Protein AF-A0A0S8HH43-F1 (afdb_monomer_lite)

Secondary structure (DSSP, 8-state):
-HHHIIIIIHHHHHHHHHHHHHHHHHHIIIIIHHHHH-SSS-HHHHHH-HHHHHHHHHHHHHHHHHHHHHHTHHHHHHHHHHHHHHTT--SSHHHHHHHHHHHHHHHHHHHHHHHHHHHHHHHHHHHHHHHTTHHHHHHHHHHHHHHHHHHHHHHH-----HHHHHHHHHHHHHHHHH-HHHHHT-HHHHHHHHHHHHHHHHHHHHHHHHHHHHHHTT--

pLDDT: mean 89.47, std 7.03, range [62.09, 97.69]

Foldseek 3Di:
DVCCCPPPQVVCQVVLLLVLLVVLLVCLVPPQVCQVVPPVHPVVCVLPDPVLVVLLVVLVVLLVVLCLLQCLCVQLVVVLVVVCVVVVHDCDDDSVVVSSVVSSVVRSVVVVVCCVVPVPVVCVPVVVLLCVSTSVSNSSLSNSLSVSSVCSCVVSVHRYDSVSSSLSSSLSSVCSPPNDVVSCVDPVNVVVVVCVVVVVVVVVVVVVVVVVVCVVVVVD

Structure (mmCIF, N/CA/C/O backbone):
data_AF-A0A0S8HH43-F1
#
_entry.id   AF-A0A0S8HH43-F1
#
loop_
_atom_site.group_PDB
_atom_site.id
_atom_site.type_symbol
_atom_site.label_atom_id
_atom_site.label_alt_id
_atom_site.label_comp_id
_atom_site.label_asym_id
_atom_site.label_entity_id
_atom_site.label_seq_id
_atom_site.pdbx_PDB_ins_code
_atom_site.Cartn_x
_atom_site.Cartn_y
_atom_site.Cartn_z
_atom_site.occupancy
_atom_site.B_iso_or_equiv
_atom_site.auth_seq_id
_atom_site.auth_comp_id
_atom_site.auth_asym_id
_atom_site.auth_atom_id
_atom_site.pdbx_PDB_model_num
ATOM 1 N N . ASN A 1 1 ? -22.127 4.318 8.953 1.00 68.12 1 ASN A N 1
ATOM 2 C CA . ASN A 1 1 ? -22.610 5.112 7.799 1.00 68.12 1 ASN A CA 1
ATOM 3 C C . ASN A 1 1 ? -22.573 4.257 6.527 1.00 68.12 1 ASN A C 1
ATOM 5 O O . ASN A 1 1 ? -21.538 4.158 5.876 1.00 68.12 1 ASN A O 1
ATOM 9 N N . THR A 1 2 ? -23.687 3.594 6.210 1.00 82.00 2 THR A N 1
ATOM 10 C CA . THR A 1 2 ? -23.821 2.624 5.106 1.00 82.00 2 THR A CA 1
ATOM 11 C C . THR A 1 2 ? -23.593 3.254 3.729 1.00 82.00 2 THR A C 1
ATOM 13 O O . THR A 1 2 ? -22.989 2.632 2.859 1.00 82.00 2 THR A O 1
ATOM 16 N N . GLN A 1 3 ? -23.985 4.518 3.542 1.00 85.31 3 GLN A N 1
ATOM 17 C CA . GLN A 1 3 ? -23.788 5.228 2.275 1.00 85.31 3 GLN A CA 1
ATOM 18 C C . GLN A 1 3 ? -22.305 5.417 1.950 1.00 85.31 3 GLN A C 1
ATOM 20 O O . GLN A 1 3 ? -21.889 5.103 0.839 1.00 85.31 3 GLN A O 1
ATOM 25 N N . LYS A 1 4 ? -21.487 5.831 2.927 1.00 85.44 4 LYS A N 1
ATOM 26 C CA . LYS A 1 4 ? -20.034 5.980 2.733 1.00 85.44 4 LYS A CA 1
ATOM 27 C C . LYS A 1 4 ? -19.378 4.667 2.290 1.00 85.44 4 LYS A C 1
ATOM 29 O O . LYS A 1 4 ? -18.509 4.663 1.422 1.00 85.44 4 LYS A O 1
ATOM 34 N N . VAL A 1 5 ? -19.822 3.537 2.845 1.00 86.25 5 VAL A N 1
ATOM 35 C CA . VAL A 1 5 ? -19.300 2.215 2.468 1.00 86.25 5 VAL A CA 1
ATOM 36 C C . VAL A 1 5 ? -19.606 1.903 1.004 1.00 86.25 5 VAL A C 1
ATOM 38 O O . VAL A 1 5 ? -18.686 1.632 0.234 1.00 86.25 5 VAL A O 1
ATOM 41 N N . PHE A 1 6 ? -20.875 1.972 0.602 1.00 90.06 6 PHE A N 1
ATOM 42 C CA . PHE A 1 6 ? -21.290 1.535 -0.733 1.00 90.06 6 PHE A CA 1
ATOM 43 C C . PHE A 1 6 ? -21.015 2.552 -1.847 1.00 90.06 6 PHE A C 1
ATOM 45 O O . PHE A 1 6 ? -20.813 2.141 -2.987 1.00 90.06 6 PHE A O 1
ATOM 52 N N . LEU A 1 7 ? -20.988 3.852 -1.546 1.00 90.62 7 LEU A N 1
ATOM 53 C CA . LEU A 1 7 ? -20.796 4.906 -2.550 1.00 90.62 7 LEU A CA 1
ATOM 54 C C . LEU A 1 7 ? -19.344 5.371 -2.673 1.00 90.62 7 LEU A C 1
ATOM 56 O O . LEU A 1 7 ? -18.944 5.825 -3.743 1.00 90.62 7 LEU A O 1
ATOM 60 N N . GLU A 1 8 ? -18.542 5.259 -1.612 1.00 90.12 8 GLU A N 1
ATOM 61 C CA . GLU A 1 8 ? -17.159 5.745 -1.631 1.00 90.12 8 GLU A CA 1
ATOM 62 C C . GLU A 1 8 ? -16.138 4.619 -1.494 1.00 90.12 8 GLU A C 1
ATOM 64 O O . GLU A 1 8 ? -15.265 4.481 -2.353 1.00 90.12 8 GLU A O 1
ATOM 69 N N . ILE A 1 9 ? -16.240 3.803 -0.442 1.00 90.62 9 ILE A N 1
ATOM 70 C CA . ILE A 1 9 ? -15.213 2.803 -0.109 1.00 90.62 9 ILE A CA 1
ATOM 71 C C . ILE A 1 9 ? -15.190 1.680 -1.149 1.00 90.62 9 ILE A C 1
ATOM 73 O O . ILE A 1 9 ? -14.162 1.467 -1.796 1.00 90.62 9 ILE A O 1
ATOM 77 N N . VAL A 1 10 ? -16.323 0.998 -1.350 1.00 91.25 10 VAL A N 1
ATOM 78 C CA . VAL A 1 10 ? -16.411 -0.148 -2.266 1.00 91.25 10 VAL A CA 1
ATOM 79 C C . VAL A 1 10 ? -16.023 0.251 -3.694 1.00 91.25 10 VAL A C 1
ATOM 81 O O . VAL A 1 10 ? -15.144 -0.406 -4.251 1.00 91.25 10 VAL A O 1
ATOM 84 N N . PRO A 1 11 ? -16.550 1.339 -4.293 1.00 93.19 11 PRO A N 1
ATOM 85 C CA . PRO A 1 11 ? -16.135 1.747 -5.634 1.00 93.19 11 PRO A CA 1
ATOM 86 C C . PRO A 1 11 ? -14.642 2.072 -5.728 1.00 93.19 11 PRO A C 1
ATOM 88 O O . PRO A 1 11 ? -13.990 1.683 -6.698 1.00 93.19 11 PRO A O 1
ATOM 91 N N . THR A 1 12 ? -14.063 2.718 -4.710 1.00 92.25 12 THR A N 1
ATOM 92 C CA . THR A 1 12 ? -12.628 3.049 -4.693 1.00 92.25 12 THR A CA 1
ATOM 93 C C . THR A 1 12 ? -11.753 1.795 -4.754 1.00 92.25 12 THR A C 1
ATOM 95 O O . THR A 1 12 ? -10.744 1.801 -5.461 1.00 92.25 12 THR A O 1
ATOM 98 N N . TRP A 1 13 ? -12.155 0.692 -4.114 1.00 91.19 13 TRP A N 1
ATOM 99 C CA . TRP A 1 13 ? -11.419 -0.580 -4.170 1.00 91.19 13 TRP A CA 1
ATOM 100 C C . TRP A 1 13 ? -11.321 -1.185 -5.573 1.00 91.19 13 TRP A C 1
ATOM 102 O O . TRP A 1 13 ? -10.379 -1.931 -5.842 1.00 91.19 13 TRP A O 1
ATOM 112 N N . PHE A 1 14 ? -12.254 -0.865 -6.472 1.00 91.38 14 PHE A N 1
ATOM 113 C CA . PHE A 1 14 ? -12.206 -1.301 -7.871 1.00 91.38 14 PHE A CA 1
ATOM 114 C C . PHE A 1 14 ? -11.571 -0.253 -8.784 1.00 91.38 14 PHE A C 1
ATOM 116 O O . PHE A 1 14 ? -10.786 -0.592 -9.669 1.00 91.38 14 PHE A O 1
ATOM 123 N N . ILE A 1 15 ? -11.882 1.024 -8.564 1.00 94.19 15 ILE A N 1
ATOM 124 C CA . ILE A 1 15 ? -11.434 2.125 -9.420 1.00 94.19 15 ILE A CA 1
ATOM 125 C C . ILE A 1 15 ? -9.931 2.370 -9.256 1.00 94.19 15 ILE A C 1
ATOM 127 O O . ILE A 1 15 ? -9.218 2.519 -10.248 1.00 94.19 15 ILE A O 1
ATOM 131 N N . LEU A 1 16 ? -9.418 2.392 -8.024 1.00 94.75 16 LEU A N 1
ATOM 132 C CA . LEU A 1 16 ? -8.038 2.805 -7.768 1.00 94.75 16 LEU A CA 1
ATOM 133 C C . LEU A 1 16 ? -6.987 1.845 -8.364 1.00 94.75 16 LEU A C 1
ATOM 135 O O . LEU A 1 16 ? -6.018 2.333 -8.947 1.00 94.75 16 LEU A O 1
ATOM 139 N N . PRO A 1 17 ? -7.164 0.508 -8.328 1.00 94.56 17 PRO A N 1
ATOM 140 C CA . PRO A 1 17 ? -6.276 -0.417 -9.038 1.00 94.56 17 PRO A CA 1
ATOM 141 C C . PRO A 1 17 ? -6.306 -0.249 -10.562 1.00 94.56 17 PRO A C 1
ATOM 143 O O . PRO A 1 17 ? -5.270 -0.394 -11.212 1.00 94.56 17 PRO A O 1
ATOM 146 N N . VAL A 1 18 ? -7.463 0.095 -11.139 1.00 95.88 18 VAL A N 1
ATOM 147 C CA . VAL A 1 18 ? -7.588 0.392 -12.577 1.00 95.88 18 VAL A CA 1
ATOM 148 C C . VAL A 1 18 ? -6.860 1.692 -12.916 1.00 95.88 18 VAL A C 1
ATOM 150 O O . VAL A 1 18 ? -6.110 1.735 -13.891 1.00 95.88 18 VAL A O 1
ATOM 153 N N . ILE A 1 19 ? -6.994 2.725 -12.083 1.00 96.81 19 ILE A N 1
ATOM 154 C CA . ILE A 1 19 ? -6.225 3.971 -12.214 1.00 96.81 19 ILE A CA 1
ATOM 155 C C . ILE A 1 19 ? -4.721 3.683 -12.125 1.00 96.81 19 ILE A C 1
ATOM 157 O O . ILE A 1 19 ? -3.964 4.130 -12.987 1.00 96.81 19 ILE A O 1
ATOM 161 N N . ALA A 1 20 ? -4.287 2.891 -11.140 1.00 97.12 20 ALA A N 1
ATOM 162 C CA . ALA A 1 20 ? -2.890 2.482 -10.997 1.00 97.12 20 ALA A CA 1
ATOM 163 C C . ALA A 1 20 ? -2.385 1.760 -12.254 1.00 97.12 20 ALA A C 1
ATOM 165 O O . ALA A 1 20 ? -1.303 2.067 -12.754 1.00 97.12 20 ALA A O 1
ATOM 166 N N . PHE A 1 21 ? -3.188 0.848 -12.807 1.00 96.88 21 PHE A N 1
ATOM 167 C CA . PHE A 1 21 ? -2.872 0.159 -14.053 1.00 96.88 21 PHE A CA 1
ATOM 168 C C . PHE A 1 21 ? -2.725 1.141 -15.226 1.00 96.88 21 PHE A C 1
ATOM 170 O O . PHE A 1 21 ? -1.730 1.086 -15.945 1.00 96.88 21 PHE A O 1
ATOM 177 N N . ILE A 1 22 ? -3.674 2.062 -15.419 1.00 97.69 22 ILE A N 1
ATOM 178 C CA . ILE A 1 22 ? -3.661 3.017 -16.540 1.00 97.69 22 ILE A CA 1
ATOM 179 C C . ILE A 1 22 ? -2.453 3.954 -16.451 1.00 97.69 22 ILE A C 1
ATOM 181 O O . ILE A 1 22 ? -1.717 4.101 -17.431 1.00 97.69 22 ILE A O 1
ATOM 185 N N . ILE A 1 23 ? -2.216 4.554 -15.280 1.00 97.69 23 ILE A N 1
ATOM 186 C CA . ILE A 1 23 ? -1.081 5.461 -15.072 1.00 97.69 23 ILE A CA 1
ATOM 187 C C . ILE A 1 23 ? 0.228 4.704 -15.285 1.00 97.69 23 ILE A C 1
ATOM 189 O O . ILE A 1 23 ? 1.109 5.180 -16.003 1.00 97.69 23 ILE A O 1
ATOM 193 N N . MET A 1 24 ? 0.350 3.498 -14.730 1.00 97.00 24 MET A N 1
ATOM 194 C CA . MET A 1 24 ? 1.566 2.715 -14.896 1.00 97.00 24 MET A CA 1
ATOM 195 C C . MET A 1 24 ? 1.770 2.242 -16.337 1.00 97.00 24 MET A C 1
ATOM 197 O O . MET A 1 24 ? 2.904 2.154 -16.797 1.00 97.00 24 MET A O 1
ATOM 201 N N . LEU A 1 25 ? 0.702 1.980 -17.090 1.00 96.06 25 LEU A N 1
ATOM 202 C CA . LEU A 1 25 ? 0.809 1.645 -18.508 1.00 96.06 25 LEU A CA 1
ATOM 203 C C . LEU A 1 25 ? 1.349 2.839 -19.307 1.00 96.06 25 LEU A C 1
ATOM 205 O O . LEU A 1 25 ? 2.186 2.660 -20.195 1.00 96.06 25 LEU A O 1
ATOM 209 N N . ALA A 1 26 ? 0.910 4.056 -18.973 1.00 96.00 26 ALA A N 1
ATOM 210 C CA . ALA A 1 26 ? 1.432 5.285 -19.564 1.00 96.00 26 ALA A CA 1
ATOM 211 C C . ALA A 1 26 ? 2.911 5.504 -19.198 1.00 96.00 26 ALA A C 1
ATOM 213 O O . ALA A 1 26 ? 3.737 5.676 -20.093 1.00 96.00 26 ALA A O 1
ATOM 214 N N . VAL A 1 27 ? 3.269 5.396 -17.913 1.00 94.75 27 VAL A N 1
ATOM 215 C CA . VAL A 1 27 ? 4.663 5.479 -17.428 1.00 94.75 27 VAL A CA 1
ATOM 216 C C . VAL A 1 27 ? 5.541 4.403 -18.071 1.00 94.75 27 VAL A C 1
ATOM 218 O O . VAL A 1 27 ? 6.663 4.671 -18.503 1.00 94.75 27 VAL A O 1
ATOM 221 N N . GLY A 1 28 ? 5.018 3.187 -18.203 1.00 91.94 28 GLY A N 1
ATOM 222 C CA . GLY A 1 28 ? 5.684 2.072 -18.853 1.00 91.94 28 GLY A CA 1
ATOM 223 C C . GLY A 1 28 ? 6.048 2.391 -20.305 1.00 91.94 28 GLY A C 1
ATOM 224 O O . GLY A 1 28 ? 7.185 2.178 -20.734 1.00 91.94 28 GLY A O 1
ATOM 225 N N . LYS A 1 29 ? 5.099 2.940 -21.066 1.00 91.81 29 LYS A N 1
ATOM 226 C CA . LYS A 1 29 ? 5.314 3.317 -22.469 1.00 91.81 29 LYS A CA 1
ATOM 227 C C . LYS A 1 29 ? 6.199 4.554 -22.631 1.00 91.81 29 LYS A C 1
ATOM 229 O O . LYS A 1 29 ? 7.017 4.565 -23.544 1.00 91.81 29 LYS A O 1
ATOM 234 N N . ALA A 1 30 ? 6.042 5.562 -21.775 1.00 90.88 30 ALA A N 1
ATOM 235 C CA . ALA A 1 30 ? 6.710 6.858 -21.909 1.00 90.88 30 ALA A CA 1
ATOM 236 C C . ALA A 1 30 ? 8.121 6.898 -21.305 1.00 90.88 30 ALA A C 1
ATOM 238 O O . ALA A 1 30 ? 8.972 7.632 -21.794 1.00 90.88 30 ALA A O 1
ATOM 239 N N . ILE A 1 31 ? 8.379 6.121 -20.249 1.00 87.75 31 ILE A N 1
ATOM 240 C CA . ILE A 1 31 ? 9.636 6.179 -19.489 1.00 87.75 31 ILE A CA 1
ATOM 241 C C . ILE A 1 31 ? 10.347 4.828 -19.535 1.00 87.75 31 ILE A C 1
ATOM 243 O O . ILE A 1 31 ? 11.483 4.734 -19.998 1.00 87.75 31 ILE A O 1
ATOM 247 N N . TYR A 1 32 ? 9.676 3.758 -19.101 1.00 84.56 32 TYR A N 1
ATOM 248 C CA . TYR A 1 32 ? 10.334 2.462 -18.909 1.00 84.56 32 TYR A CA 1
ATOM 249 C C . TYR A 1 32 ? 10.858 1.853 -20.218 1.00 84.56 32 TYR A C 1
ATOM 251 O O . TYR A 1 32 ? 12.031 1.490 -20.310 1.00 84.56 32 TYR A O 1
ATOM 259 N N . ASN A 1 33 ? 10.007 1.750 -21.242 1.00 84.62 33 ASN A N 1
ATOM 260 C CA . ASN A 1 33 ? 10.387 1.168 -22.530 1.00 84.62 33 ASN A CA 1
ATOM 261 C C . ASN A 1 33 ? 11.454 1.989 -23.270 1.00 84.62 33 ASN A C 1
ATOM 263 O O . ASN A 1 33 ? 12.408 1.373 -23.746 1.00 84.62 33 ASN A O 1
ATOM 267 N N . PRO A 1 34 ? 11.346 3.329 -23.360 1.00 83.75 34 PRO A N 1
ATOM 268 C CA . PRO A 1 34 ? 12.376 4.153 -23.979 1.00 83.75 34 PRO A CA 1
ATOM 269 C C . PRO A 1 34 ? 13.728 4.015 -23.290 1.00 83.75 34 PRO A C 1
ATOM 271 O O . PRO A 1 34 ? 14.713 3.783 -23.977 1.00 83.75 34 PRO A O 1
ATOM 274 N N . ILE A 1 35 ? 13.787 4.054 -21.954 1.00 83.81 35 ILE A N 1
ATOM 275 C CA . ILE A 1 35 ? 15.050 3.890 -21.215 1.00 83.81 35 ILE A CA 1
ATOM 276 C C . ILE A 1 35 ? 15.640 2.494 -21.442 1.00 83.81 35 ILE A C 1
ATOM 278 O O . ILE A 1 35 ? 16.833 2.363 -21.694 1.00 83.81 35 ILE A O 1
ATOM 282 N N . ARG A 1 36 ? 14.809 1.448 -21.398 1.00 80.75 36 ARG A N 1
ATOM 283 C CA . ARG A 1 36 ? 15.253 0.056 -21.568 1.00 80.75 36 ARG A CA 1
ATOM 284 C C . ARG A 1 36 ? 15.711 -0.271 -22.992 1.00 80.75 36 ARG A C 1
ATOM 286 O O . ARG A 1 36 ? 16.587 -1.110 -23.163 1.00 80.75 36 ARG A O 1
ATOM 293 N N . LYS A 1 37 ? 15.075 0.316 -24.009 1.00 82.69 37 LYS A N 1
ATOM 294 C CA . LYS A 1 37 ? 15.377 0.076 -25.434 1.00 82.69 37 LYS A CA 1
ATOM 295 C C . LYS A 1 37 ? 16.297 1.142 -26.034 1.00 82.69 37 LYS A C 1
ATOM 297 O O . LYS A 1 37 ? 16.597 1.077 -27.224 1.00 82.69 37 LYS A O 1
ATOM 302 N N . SER A 1 38 ? 16.701 2.137 -25.246 1.00 82.69 38 SER A N 1
ATOM 303 C CA . SER A 1 38 ? 17.562 3.217 -25.711 1.00 82.69 38 SER A CA 1
ATOM 304 C C . SER A 1 38 ? 18.922 2.663 -26.110 1.00 82.69 38 SER A C 1
ATOM 306 O O . SER A 1 38 ? 19.553 1.929 -25.359 1.00 82.69 38 SER A O 1
ATOM 308 N N . ARG A 1 39 ? 19.406 3.076 -27.281 1.00 74.38 39 ARG A N 1
ATOM 309 C CA . ARG A 1 39 ? 20.779 2.798 -27.716 1.00 74.38 39 ARG A CA 1
ATOM 310 C C . ARG A 1 39 ? 21.808 3.670 -26.985 1.00 74.38 39 ARG A C 1
ATOM 312 O O . ARG A 1 39 ? 22.986 3.338 -26.970 1.00 74.38 39 ARG A O 1
ATOM 319 N N . TYR A 1 40 ? 21.364 4.784 -26.401 1.00 76.88 40 TYR A N 1
ATOM 320 C CA . TYR A 1 40 ? 22.217 5.766 -25.727 1.00 76.88 40 TYR A CA 1
ATOM 321 C C . TYR A 1 40 ? 22.359 5.504 -24.226 1.00 76.88 40 TYR A C 1
ATOM 323 O O . TYR A 1 40 ? 23.297 5.995 -23.606 1.00 76.88 40 TYR A O 1
ATOM 331 N N . VAL A 1 41 ? 21.428 4.750 -23.636 1.00 81.06 41 VAL A N 1
ATOM 332 C CA . VAL A 1 41 ? 21.426 4.435 -22.207 1.00 81.06 41 VAL A CA 1
ATOM 333 C C . VAL A 1 41 ? 21.729 2.957 -22.034 1.00 81.06 41 VAL A C 1
ATOM 335 O O . VAL A 1 41 ? 20.922 2.101 -22.379 1.00 81.06 41 VAL A O 1
ATOM 338 N N . ASP A 1 42 ? 22.889 2.667 -21.456 1.00 83.50 42 ASP A N 1
ATOM 339 C CA . ASP A 1 42 ? 23.222 1.326 -20.990 1.00 83.50 42 ASP A CA 1
ATOM 340 C C . ASP A 1 42 ? 22.395 1.031 -19.729 1.00 83.50 42 ASP A C 1
ATOM 342 O O . ASP A 1 42 ? 22.686 1.526 -18.634 1.00 83.50 42 ASP A O 1
ATOM 346 N N . TYR A 1 43 ? 21.308 0.274 -19.904 1.00 83.56 43 TYR A N 1
ATOM 347 C CA . TYR A 1 43 ? 20.377 -0.047 -18.824 1.00 83.56 43 TYR A CA 1
ATOM 348 C C . TYR A 1 43 ? 21.055 -0.816 -17.686 1.00 83.56 43 TYR A C 1
ATOM 350 O O . TYR A 1 43 ? 20.703 -0.605 -16.525 1.00 83.56 43 TYR A O 1
ATOM 358 N N . ASP A 1 44 ? 22.036 -1.666 -17.988 1.00 82.62 44 ASP A N 1
ATOM 359 C CA . ASP A 1 44 ? 22.718 -2.470 -16.976 1.00 82.62 44 ASP A CA 1
ATOM 360 C C . ASP A 1 44 ? 23.619 -1.590 -16.106 1.00 82.62 44 ASP A C 1
ATOM 362 O O . ASP A 1 44 ? 23.572 -1.686 -14.873 1.00 82.62 44 ASP A O 1
ATOM 366 N N . LYS A 1 45 ? 24.345 -0.641 -16.714 1.00 85.81 45 LYS A N 1
ATOM 367 C CA . LYS A 1 45 ? 25.093 0.383 -15.961 1.00 85.81 45 LYS A CA 1
ATOM 368 C C . LYS A 1 45 ? 24.172 1.301 -15.163 1.00 85.81 45 LYS A C 1
ATOM 370 O O . LYS A 1 45 ? 24.449 1.577 -13.996 1.00 85.81 45 LYS A O 1
ATOM 375 N N . LEU A 1 46 ? 23.063 1.748 -15.756 1.00 85.06 46 LEU A N 1
ATOM 376 C CA . LEU A 1 46 ? 22.089 2.605 -15.077 1.00 85.06 46 LEU A CA 1
ATOM 377 C C . LEU A 1 46 ? 21.457 1.895 -13.871 1.00 85.06 46 LEU A C 1
ATOM 379 O O . LEU A 1 46 ? 21.345 2.482 -12.797 1.00 85.06 46 LEU A O 1
ATOM 383 N N . SER A 1 47 ? 21.088 0.623 -14.032 1.00 83.75 47 SER A N 1
ATOM 384 C CA . SER A 1 47 ? 20.517 -0.227 -12.981 1.00 83.75 47 SER A CA 1
ATOM 385 C C . SER A 1 47 ? 21.451 -0.353 -11.771 1.00 83.75 47 SER A C 1
ATOM 387 O O . SER A 1 47 ? 21.005 -0.372 -10.623 1.00 83.75 47 SER A O 1
ATOM 389 N N . GLN A 1 48 ? 22.763 -0.387 -12.005 1.00 87.12 48 GLN A N 1
ATOM 390 C CA . GLN A 1 48 ? 23.761 -0.488 -10.939 1.00 87.12 48 GLN A CA 1
ATOM 391 C C . GLN A 1 48 ? 24.161 0.866 -10.338 1.00 87.12 48 GLN A C 1
ATOM 393 O O . GLN A 1 48 ? 24.843 0.889 -9.306 1.00 87.12 48 GLN A O 1
ATOM 398 N N . HIS A 1 49 ? 23.720 1.975 -10.936 1.00 91.12 49 HIS A N 1
ATOM 399 C CA . HIS A 1 49 ? 24.133 3.314 -10.546 1.00 91.12 49 HIS A CA 1
ATOM 400 C C . HIS A 1 49 ? 23.716 3.637 -9.095 1.00 91.12 49 HIS A C 1
ATOM 402 O O . HIS A 1 49 ? 22.552 3.430 -8.731 1.00 91.12 49 HIS A O 1
ATOM 408 N N . PRO A 1 50 ? 24.614 4.192 -8.256 1.00 90.31 50 PRO A N 1
ATOM 409 C CA . PRO A 1 50 ? 24.329 4.478 -6.846 1.00 90.31 50 PRO A CA 1
ATOM 410 C C . PRO A 1 50 ? 23.089 5.349 -6.625 1.00 90.31 50 PRO A C 1
ATOM 412 O O . PRO A 1 50 ? 22.297 5.072 -5.730 1.00 90.31 50 PRO A O 1
ATOM 415 N N . ILE A 1 51 ? 22.877 6.354 -7.483 1.00 91.75 51 ILE A N 1
ATOM 416 C CA . ILE A 1 51 ? 21.694 7.231 -7.418 1.00 91.75 51 ILE A CA 1
ATOM 417 C C . ILE A 1 51 ? 20.405 6.418 -7.541 1.00 91.75 51 ILE A C 1
ATOM 419 O O . ILE A 1 51 ? 19.460 6.643 -6.794 1.00 91.75 51 ILE A O 1
ATOM 423 N N . LEU A 1 52 ? 20.356 5.442 -8.447 1.00 89.75 52 LEU A N 1
ATOM 424 C CA . LEU A 1 52 ? 19.145 4.659 -8.651 1.00 89.75 52 LEU A CA 1
ATOM 425 C C . LEU A 1 52 ? 18.898 3.694 -7.486 1.00 89.75 52 LEU A C 1
ATOM 427 O O . LEU A 1 52 ? 17.756 3.524 -7.067 1.00 89.75 52 LEU A O 1
ATOM 431 N N . LYS A 1 53 ? 19.961 3.133 -6.895 1.00 89.00 53 LYS A N 1
ATOM 432 C CA . LYS A 1 53 ? 19.857 2.371 -5.638 1.00 89.00 53 LYS A CA 1
ATOM 433 C C . LYS A 1 53 ? 19.317 3.244 -4.503 1.00 89.00 53 LYS A C 1
ATOM 435 O O . LYS A 1 53 ? 18.428 2.815 -3.775 1.00 89.00 53 LYS A O 1
ATOM 440 N N . PHE A 1 54 ? 19.804 4.478 -4.393 1.00 93.31 54 PHE A N 1
ATOM 441 C CA . PHE A 1 54 ? 19.306 5.446 -3.421 1.00 93.31 54 PHE A CA 1
ATOM 442 C C . PHE A 1 54 ? 17.822 5.783 -3.652 1.00 93.31 54 PHE A C 1
ATOM 444 O O . PHE A 1 54 ? 17.037 5.761 -2.707 1.00 93.31 54 PHE A O 1
ATOM 451 N N . LEU A 1 55 ? 17.397 5.983 -4.904 1.00 94.00 55 LEU A N 1
ATOM 452 C CA . LEU A 1 55 ? 15.985 6.202 -5.248 1.00 94.00 55 LEU A CA 1
ATOM 453 C C . LEU A 1 55 ? 15.089 5.007 -4.892 1.00 94.00 55 LEU A C 1
ATOM 455 O O . LEU A 1 55 ? 13.968 5.200 -4.417 1.00 94.00 55 LEU A O 1
ATOM 459 N N . VAL A 1 56 ? 15.573 3.774 -5.064 1.00 92.38 56 VAL A N 1
ATOM 460 C CA . VAL A 1 56 ? 14.844 2.576 -4.619 1.00 92.38 56 VAL A CA 1
ATOM 461 C C . VAL A 1 56 ? 14.657 2.585 -3.102 1.00 92.38 56 VAL A C 1
ATOM 463 O O . VAL A 1 56 ? 13.563 2.283 -2.630 1.00 92.38 56 VAL A O 1
ATOM 466 N N . ILE A 1 57 ? 15.676 2.971 -2.329 1.00 93.69 57 ILE A N 1
ATOM 467 C CA . ILE A 1 57 ? 15.569 3.063 -0.864 1.00 93.69 57 ILE A CA 1
ATOM 468 C C . ILE A 1 57 ? 14.531 4.118 -0.473 1.00 93.69 57 ILE A C 1
ATOM 470 O O . ILE A 1 57 ? 13.603 3.812 0.273 1.00 93.69 57 ILE A O 1
ATOM 474 N N . ILE A 1 58 ? 14.628 5.329 -1.026 1.00 96.62 58 ILE A N 1
ATOM 475 C CA . ILE A 1 58 ? 13.715 6.433 -0.697 1.00 96.62 58 ILE A CA 1
ATOM 476 C C . ILE A 1 58 ? 12.271 6.103 -1.094 1.00 96.62 58 ILE A C 1
ATOM 478 O O . ILE A 1 58 ? 11.348 6.299 -0.304 1.00 96.62 58 ILE 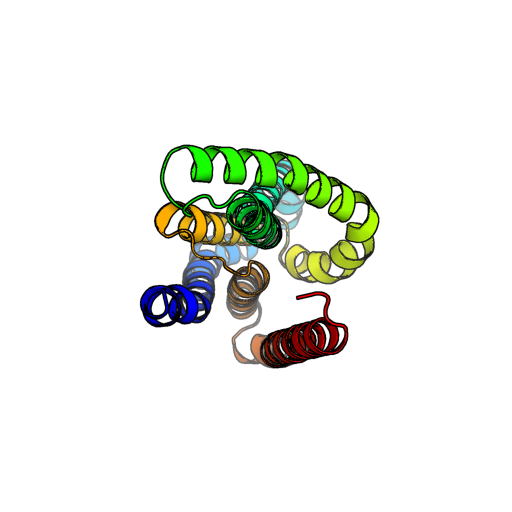A O 1
ATOM 482 N N . SER A 1 59 ? 12.057 5.535 -2.284 1.00 95.25 59 SER A N 1
ATOM 483 C CA . SER A 1 59 ? 10.719 5.099 -2.706 1.00 95.25 59 SER A CA 1
ATOM 484 C C . SER A 1 59 ? 10.182 3.947 -1.849 1.00 95.25 59 SER A C 1
ATOM 486 O O . SER A 1 59 ? 8.989 3.912 -1.561 1.00 95.25 59 SER A O 1
ATOM 488 N N . SER A 1 60 ? 11.043 3.049 -1.362 1.00 91.94 60 SER A N 1
ATOM 489 C CA . SER A 1 60 ? 10.645 1.988 -0.424 1.00 91.94 60 SER A CA 1
ATOM 490 C C . SER A 1 60 ? 10.261 2.549 0.949 1.00 91.94 60 SER A C 1
ATOM 492 O O . SER A 1 60 ? 9.272 2.105 1.531 1.00 91.94 60 SER A O 1
ATOM 494 N N . MET A 1 61 ? 10.981 3.558 1.450 1.00 95.19 61 MET A N 1
ATOM 495 C CA . MET A 1 61 ? 10.607 4.278 2.675 1.00 95.19 61 MET A CA 1
ATOM 496 C C . MET A 1 61 ? 9.255 4.979 2.514 1.00 95.19 61 MET A C 1
ATOM 498 O O . MET A 1 61 ? 8.421 4.934 3.418 1.00 95.19 61 MET A O 1
ATOM 502 N N . TYR A 1 62 ? 9.004 5.571 1.346 1.00 96.81 62 TYR A N 1
ATOM 503 C CA . TYR A 1 62 ? 7.726 6.206 1.041 1.00 96.81 62 TYR A CA 1
ATOM 504 C C . TYR A 1 62 ? 6.563 5.203 1.002 1.00 96.81 62 TYR A C 1
ATOM 506 O O . TYR A 1 62 ? 5.502 5.461 1.576 1.00 96.81 62 TYR A O 1
ATOM 514 N N . VAL A 1 63 ? 6.771 4.024 0.407 1.00 94.19 63 VAL A N 1
ATOM 515 C CA . VAL A 1 63 ? 5.808 2.912 0.468 1.00 94.19 63 VAL A CA 1
ATOM 516 C C . VAL A 1 63 ? 5.563 2.486 1.915 1.00 94.19 63 VAL A C 1
ATOM 518 O O . VAL A 1 63 ? 4.407 2.372 2.314 1.00 94.19 63 VAL A O 1
ATOM 521 N N . ALA A 1 64 ? 6.613 2.299 2.720 1.00 92.62 64 ALA A N 1
ATOM 522 C CA . ALA A 1 64 ? 6.479 1.898 4.121 1.00 92.62 64 ALA A CA 1
ATOM 523 C C . ALA A 1 64 ? 5.661 2.911 4.940 1.00 92.62 64 ALA A C 1
ATOM 525 O O . ALA A 1 64 ? 4.746 2.519 5.665 1.00 92.62 64 ALA A O 1
ATOM 526 N N . PHE A 1 65 ? 5.926 4.209 4.764 1.00 94.56 65 PHE A N 1
ATOM 527 C CA . PHE A 1 65 ? 5.138 5.278 5.381 1.00 94.56 65 PHE A CA 1
ATOM 528 C C . PHE A 1 65 ? 3.666 5.225 4.946 1.00 94.56 65 PHE A C 1
ATOM 530 O O . PHE A 1 65 ? 2.766 5.274 5.782 1.00 94.56 65 PHE A O 1
ATOM 537 N N . SER A 1 66 ? 3.419 5.052 3.645 1.00 94.25 66 SER A N 1
ATOM 538 C CA . SER A 1 66 ? 2.068 4.978 3.074 1.00 94.25 66 SER A CA 1
ATOM 539 C C . SER A 1 66 ? 1.272 3.783 3.603 1.00 94.25 66 SER A C 1
ATOM 541 O O . SER A 1 66 ? 0.093 3.918 3.927 1.00 94.25 66 SER A O 1
ATOM 543 N N . ILE A 1 67 ? 1.922 2.619 3.731 1.00 91.38 67 ILE A N 1
ATOM 544 C CA . ILE A 1 67 ? 1.330 1.420 4.340 1.00 91.38 67 ILE A CA 1
ATOM 545 C C . ILE A 1 67 ? 0.990 1.687 5.801 1.00 91.38 67 ILE A C 1
ATOM 547 O O . ILE A 1 67 ? -0.111 1.355 6.227 1.00 91.38 67 ILE A O 1
ATOM 551 N N . GLY A 1 68 ? 1.915 2.275 6.565 1.00 91.94 68 GLY A N 1
ATOM 552 C CA . GLY A 1 68 ? 1.693 2.590 7.975 1.00 91.94 68 GLY A CA 1
ATOM 553 C C . GLY A 1 68 ? 0.487 3.509 8.165 1.00 91.94 68 GLY A C 1
ATOM 554 O O . GLY A 1 68 ? -0.420 3.180 8.926 1.00 91.94 68 GLY A O 1
ATOM 555 N N . ALA A 1 69 ? 0.431 4.605 7.406 1.00 90.31 69 ALA A N 1
ATOM 556 C CA . ALA A 1 69 ? -0.669 5.565 7.463 1.00 90.31 69 ALA A CA 1
ATOM 557 C C . ALA A 1 69 ? -2.037 4.939 7.133 1.00 90.31 69 ALA A C 1
ATOM 559 O O . ALA A 1 69 ? -3.033 5.301 7.754 1.00 90.31 69 ALA A O 1
ATOM 560 N N . ASN A 1 70 ? -2.099 3.994 6.185 1.00 92.31 70 ASN A N 1
ATOM 561 C CA . ASN A 1 70 ? -3.358 3.340 5.820 1.00 92.31 70 ASN A CA 1
ATOM 562 C C . ASN A 1 70 ? -3.743 2.196 6.774 1.00 92.31 70 ASN A C 1
ATOM 564 O O . ASN A 1 70 ? -4.893 2.102 7.195 1.00 92.31 70 ASN A O 1
ATOM 568 N N . ASN A 1 71 ? -2.794 1.324 7.126 1.00 91.19 71 ASN A N 1
ATOM 569 C CA . ASN A 1 71 ? -3.102 0.054 7.784 1.00 91.19 71 ASN A CA 1
ATOM 570 C C . ASN A 1 71 ? -3.209 0.152 9.306 1.00 91.19 71 ASN A C 1
ATOM 572 O O . ASN A 1 71 ? -3.887 -0.689 9.897 1.00 91.19 71 ASN A O 1
ATOM 576 N N . VAL A 1 72 ? -2.573 1.138 9.952 1.00 92.94 72 VAL A N 1
ATOM 577 C CA . VAL A 1 72 ? -2.675 1.290 11.416 1.00 92.94 72 VAL A CA 1
ATOM 578 C C . VAL A 1 72 ? -4.132 1.503 11.840 1.00 92.94 72 VAL A C 1
ATOM 580 O O . VAL A 1 72 ? -4.554 0.938 12.849 1.00 92.94 72 VAL A O 1
ATOM 583 N N . ALA A 1 73 ? -4.924 2.196 11.014 1.00 89.38 73 ALA A N 1
ATOM 584 C CA . ALA A 1 73 ? -6.354 2.415 11.230 1.00 89.38 73 ALA A CA 1
ATOM 585 C C . ALA A 1 73 ? -7.163 1.112 11.373 1.00 89.38 73 ALA A C 1
ATOM 587 O O . ALA A 1 73 ? -8.154 1.088 12.101 1.00 89.38 73 ALA A O 1
ATOM 588 N N . ASN A 1 74 ? -6.726 0.015 10.742 1.00 91.50 74 ASN A N 1
ATOM 589 C CA . ASN A 1 74 ? -7.423 -1.275 10.812 1.00 91.50 74 ASN A CA 1
ATOM 590 C C . ASN A 1 74 ? -7.381 -1.896 12.216 1.00 91.50 74 ASN A C 1
ATOM 592 O O . ASN A 1 74 ? -8.232 -2.720 12.537 1.00 91.50 74 ASN A O 1
ATOM 596 N N . ALA A 1 75 ? -6.400 -1.519 13.039 1.00 93.38 75 ALA A N 1
ATOM 597 C CA . ALA A 1 75 ? -6.273 -1.978 14.420 1.00 93.38 75 ALA A CA 1
ATOM 598 C C . ALA A 1 75 ? -6.589 -0.865 15.429 1.00 93.38 75 ALA A C 1
ATOM 600 O O . ALA A 1 75 ? -7.245 -1.130 16.434 1.00 93.38 75 ALA A O 1
ATOM 601 N N . SER A 1 76 ? -6.189 0.384 15.161 1.00 94.56 76 SER A N 1
ATOM 602 C CA . SER A 1 76 ? -6.497 1.499 16.063 1.00 94.56 76 SER A CA 1
ATOM 603 C C . SER A 1 76 ? -7.982 1.864 16.069 1.00 94.56 76 SER A C 1
ATOM 605 O O . SER A 1 76 ? -8.487 2.224 17.126 1.00 94.56 76 SER A O 1
ATOM 607 N N . GLY A 1 77 ? -8.695 1.716 14.945 1.00 92.81 77 GLY A N 1
ATOM 608 C CA . GLY A 1 77 ? -10.129 2.004 14.843 1.00 92.81 77 GLY A CA 1
ATOM 609 C C . GLY A 1 77 ? -10.985 1.162 15.798 1.00 92.81 77 GLY A C 1
ATOM 610 O O . GLY A 1 77 ? -11.649 1.741 16.655 1.00 92.81 77 GLY A O 1
ATOM 611 N N . PRO A 1 78 ? -10.943 -0.184 15.724 1.00 93.25 78 PRO A N 1
ATOM 612 C CA . PRO A 1 78 ? -11.685 -1.042 16.650 1.00 93.25 78 PRO A CA 1
ATOM 613 C C . PRO A 1 78 ? -11.342 -0.799 18.126 1.00 93.25 78 PRO A C 1
ATOM 615 O O . PRO A 1 78 ? -12.238 -0.774 18.964 1.00 93.25 78 PRO A O 1
ATOM 618 N N . ILE A 1 79 ? -10.063 -0.566 18.447 1.00 94.31 79 ILE A N 1
ATOM 619 C CA . ILE A 1 79 ? -9.623 -0.282 19.823 1.00 94.31 79 ILE A CA 1
ATOM 620 C C . ILE A 1 79 ? -10.172 1.060 20.309 1.00 94.31 79 ILE A C 1
ATOM 622 O O . ILE A 1 79 ? -10.662 1.147 21.431 1.00 94.31 79 ILE A O 1
ATOM 626 N N . ALA A 1 80 ? -10.127 2.099 19.476 1.00 95.00 80 ALA A N 1
ATOM 627 C CA . ALA A 1 80 ? -10.700 3.394 19.816 1.00 95.00 80 ALA A CA 1
ATOM 628 C C . ALA A 1 80 ? -12.215 3.288 20.040 1.00 95.00 80 ALA A C 1
ATOM 630 O O . ALA A 1 80 ? -12.717 3.817 21.027 1.00 95.00 80 ALA A O 1
ATOM 631 N N . SER A 1 81 ? -12.933 2.557 19.178 1.00 93.25 81 SER A N 1
ATOM 632 C CA . SER A 1 81 ? -14.368 2.297 19.349 1.00 93.25 81 SER A CA 1
ATOM 633 C C . SER A 1 81 ? -14.683 1.550 20.645 1.00 93.25 81 SER A C 1
ATOM 635 O O . SER A 1 81 ? -15.627 1.922 21.333 1.00 93.25 81 SER A O 1
ATOM 637 N N . MET A 1 82 ? -13.881 0.547 21.010 1.00 92.69 82 MET A N 1
ATOM 638 C CA . MET A 1 82 ? -14.015 -0.153 22.290 1.00 92.69 82 MET A CA 1
ATOM 639 C C . MET A 1 82 ? -13.867 0.818 23.469 1.00 92.69 82 MET A C 1
ATOM 641 O O . MET A 1 82 ? -14.739 0.874 24.325 1.00 92.69 82 MET A O 1
ATOM 645 N N . VAL A 1 83 ? -12.806 1.632 23.485 1.00 94.44 83 VAL A N 1
ATOM 646 C CA . VAL A 1 83 ? -12.550 2.596 24.571 1.00 94.44 83 VAL A CA 1
ATOM 647 C C . VAL A 1 83 ? -13.661 3.644 24.680 1.00 94.44 83 VAL A C 1
ATOM 649 O O . VAL A 1 83 ? -14.056 3.998 25.785 1.00 94.44 83 VAL A O 1
ATOM 652 N N . LEU A 1 84 ? -14.181 4.135 23.552 1.00 94.62 84 LEU A N 1
ATOM 653 C CA . LEU A 1 84 ? -15.296 5.089 23.543 1.00 94.62 84 LEU A CA 1
ATOM 654 C C . LEU A 1 84 ? -16.558 4.488 24.163 1.00 94.62 84 LEU A C 1
ATOM 656 O O . LEU A 1 84 ? -17.174 5.132 25.009 1.00 94.62 84 LEU A O 1
ATOM 660 N N . ASN A 1 85 ? -16.898 3.251 23.785 1.00 92.69 85 ASN A N 1
ATOM 661 C CA . ASN A 1 85 ? -18.056 2.546 24.330 1.00 92.69 85 ASN A CA 1
ATOM 662 C C . ASN A 1 85 ? -17.920 2.322 25.841 1.00 92.69 85 ASN A C 1
ATOM 664 O O . ASN A 1 85 ? -18.848 2.632 26.581 1.00 92.69 85 ASN A O 1
ATOM 668 N N . GLU A 1 86 ? -16.756 1.860 26.305 1.00 93.00 86 GLU A N 1
ATOM 669 C CA . GLU A 1 86 ? -16.510 1.612 27.735 1.00 93.00 86 GLU A CA 1
ATOM 670 C C . GLU A 1 86 ? -16.564 2.885 28.587 1.00 93.00 86 GLU A C 1
ATOM 672 O O . GLU A 1 86 ? -16.976 2.862 29.745 1.00 93.00 86 GLU A O 1
ATOM 677 N N . LEU A 1 87 ? -16.161 4.022 28.020 1.00 94.19 87 LEU A N 1
ATOM 678 C CA . LEU A 1 87 ? -16.195 5.311 28.709 1.00 94.19 87 LEU A CA 1
ATOM 679 C C . LEU A 1 87 ? -17.533 6.050 28.552 1.00 94.19 87 LEU A C 1
ATOM 681 O O . LEU A 1 87 ? -17.680 7.141 29.105 1.00 94.19 87 LEU A O 1
ATOM 685 N N . GLY A 1 88 ? -18.492 5.500 27.799 1.00 93.50 88 GLY A N 1
ATOM 686 C CA . GLY A 1 88 ? -19.764 6.164 27.500 1.00 93.50 88 GLY A CA 1
ATOM 687 C C . GLY A 1 88 ? -19.586 7.483 26.741 1.00 93.50 88 GLY A C 1
ATOM 688 O O . GLY A 1 88 ? -20.312 8.446 26.988 1.00 93.50 88 GLY A O 1
ATOM 689 N N . LEU A 1 89 ? -18.578 7.557 25.869 1.00 94.00 89 LEU A N 1
ATOM 690 C CA . LEU A 1 89 ? -18.233 8.756 25.111 1.00 94.00 89 LEU A CA 1
ATOM 691 C C . LEU A 1 89 ? -18.752 8.669 23.677 1.00 94.00 89 LEU A C 1
ATOM 693 O O . LEU A 1 89 ? -18.588 7.658 22.997 1.00 94.00 89 LEU A O 1
ATOM 697 N N . GLU A 1 90 ? -19.300 9.779 23.192 1.00 90.50 90 GLU A N 1
ATOM 698 C CA . GLU A 1 90 ? -19.714 9.906 21.797 1.00 90.50 90 GLU A CA 1
ATOM 699 C C . GLU A 1 90 ? -18.502 9.821 20.846 1.00 90.50 90 GLU A C 1
ATOM 701 O O . GLU A 1 90 ? -17.425 10.347 21.161 1.00 90.50 90 GLU A O 1
ATOM 706 N N . PRO A 1 91 ? -18.648 9.217 19.651 1.00 88.06 91 PRO A N 1
ATOM 707 C CA . PRO A 1 91 ? -17.578 9.068 18.662 1.00 88.06 91 PRO A CA 1
ATOM 708 C C . PRO A 1 91 ? -17.294 10.374 17.893 1.00 88.06 91 PRO A C 1
ATOM 710 O O . PRO A 1 91 ? -17.017 10.359 16.693 1.00 88.06 91 PRO A O 1
ATOM 713 N N . GLU A 1 92 ? -17.372 11.514 18.578 1.00 90.12 92 GLU A N 1
ATOM 714 C CA . GLU A 1 92 ? -17.235 12.855 18.020 1.00 90.12 92 GLU A CA 1
ATOM 715 C C . GLU A 1 92 ? -16.507 13.795 19.000 1.00 90.12 92 GLU A C 1
ATOM 717 O O . GLU A 1 92 ? -16.328 13.516 20.187 1.00 90.12 92 GLU A O 1
ATOM 722 N N . GLY A 1 93 ? -16.049 14.941 18.495 1.00 91.38 93 GLY A N 1
ATOM 723 C CA . GLY A 1 93 ? -15.412 15.972 19.316 1.00 91.38 93 GLY A CA 1
ATOM 724 C C . GLY A 1 93 ? -13.982 15.651 19.772 1.00 91.38 93 GLY A C 1
ATOM 725 O O . GLY A 1 93 ? -13.275 14.815 19.208 1.00 91.38 93 GLY A O 1
ATOM 726 N N . GLN A 1 94 ? -13.515 16.389 20.783 1.00 92.56 94 GLN A N 1
ATOM 727 C CA . GLN A 1 94 ? -12.109 16.367 21.212 1.00 92.56 94 GLN A CA 1
ATOM 728 C C . GLN A 1 94 ? -11.696 15.033 21.844 1.00 92.56 94 GLN A C 1
ATOM 730 O O . GLN A 1 94 ? -10.585 14.562 21.600 1.00 92.56 94 GLN A O 1
ATOM 735 N N . ASN A 1 95 ? -12.596 14.400 22.602 1.00 92.00 95 ASN A N 1
ATOM 736 C CA . ASN A 1 95 ? -12.332 13.110 23.242 1.00 92.00 95 ASN A CA 1
ATOM 737 C C . ASN A 1 95 ? -12.090 12.010 22.202 1.00 92.00 95 ASN A C 1
ATOM 739 O O . ASN A 1 95 ? -11.128 11.255 22.327 1.00 92.00 95 ASN A O 1
ATOM 743 N N . PHE A 1 96 ? -12.895 11.979 21.135 1.00 93.06 96 PHE A N 1
ATOM 744 C CA . PHE A 1 96 ? -12.697 11.065 20.012 1.00 93.06 96 PHE A CA 1
ATOM 745 C C . PHE A 1 96 ? -11.309 11.224 19.379 1.00 93.06 96 PHE A C 1
ATOM 747 O O . PHE A 1 96 ? -10.593 10.241 19.188 1.00 93.06 96 PHE A O 1
ATOM 754 N N . ILE A 1 97 ? -10.895 12.465 19.101 1.00 93.94 97 ILE A N 1
ATOM 755 C CA . ILE A 1 97 ? -9.582 12.753 18.505 1.00 93.94 97 ILE A CA 1
ATOM 756 C C . ILE A 1 97 ? -8.453 12.285 19.428 1.00 93.94 97 ILE A C 1
ATOM 758 O O . ILE A 1 97 ? -7.516 11.633 18.966 1.00 93.94 97 ILE A O 1
ATOM 762 N N . LEU A 1 98 ? -8.543 12.584 20.727 1.00 95.50 98 LEU A N 1
ATOM 763 C CA . LEU A 1 98 ? -7.523 12.194 21.698 1.00 95.50 98 LEU A CA 1
ATOM 764 C C . LEU A 1 98 ? -7.398 10.668 21.798 1.00 95.50 98 LEU A C 1
ATOM 766 O O . LEU A 1 98 ? -6.286 10.143 21.739 1.00 95.50 98 LEU A O 1
ATOM 770 N N . ILE A 1 99 ? -8.526 9.956 21.881 1.00 95.94 99 ILE A N 1
ATOM 771 C CA . ILE A 1 99 ? -8.549 8.489 21.922 1.00 95.94 99 ILE A CA 1
ATOM 772 C C . ILE A 1 99 ? -7.950 7.915 20.636 1.00 95.94 99 ILE A C 1
ATOM 774 O O . ILE A 1 99 ? -7.067 7.067 20.711 1.00 95.94 99 ILE A O 1
ATOM 778 N N . MET A 1 100 ? -8.327 8.428 19.462 1.00 94.25 100 MET A N 1
ATOM 779 C CA . MET A 1 100 ? -7.753 7.991 18.183 1.00 94.25 100 MET A CA 1
ATOM 780 C C . MET A 1 100 ? -6.234 8.198 18.110 1.00 94.25 100 MET A C 1
ATOM 782 O O . MET A 1 100 ? -5.521 7.319 17.612 1.00 94.25 100 MET A O 1
ATOM 786 N N . ILE A 1 101 ? -5.720 9.327 18.613 1.00 95.12 101 ILE A N 1
ATOM 787 C CA . ILE A 1 101 ? -4.275 9.598 18.683 1.00 95.12 101 ILE A CA 1
ATOM 788 C C . ILE A 1 101 ? -3.592 8.580 19.598 1.00 95.12 101 ILE A C 1
ATOM 790 O O . ILE A 1 101 ? -2.600 7.974 19.193 1.00 95.12 101 ILE A O 1
ATOM 794 N N . LEU A 1 102 ? -4.129 8.354 20.798 1.00 95.81 102 LEU A N 1
ATOM 795 C CA . LEU A 1 102 ? -3.560 7.413 21.765 1.00 95.81 102 LEU A CA 1
ATOM 796 C C . LEU A 1 102 ? -3.588 5.973 21.241 1.00 95.81 102 LEU A C 1
ATOM 798 O O . LEU A 1 102 ? -2.556 5.300 21.254 1.00 95.81 102 LEU A O 1
ATOM 802 N N . SER A 1 103 ? -4.719 5.515 20.699 1.00 95.69 103 SER A N 1
ATOM 803 C CA . SER A 1 103 ? -4.839 4.193 20.075 1.00 95.69 103 SER A CA 1
ATOM 804 C C . SER A 1 103 ? -3.846 4.031 18.923 1.00 95.69 103 SER A C 1
ATOM 806 O O . SER A 1 103 ? -3.194 2.996 18.804 1.00 95.69 103 SER A O 1
ATOM 808 N N . THR A 1 104 ? -3.668 5.061 18.094 1.00 94.94 104 THR A N 1
ATOM 809 C CA . THR A 1 104 ? -2.690 5.041 16.996 1.00 94.94 104 THR A CA 1
ATOM 810 C C . THR A 1 104 ? -1.255 4.990 17.519 1.00 94.94 104 THR A C 1
ATOM 812 O O . THR A 1 104 ? -0.461 4.205 17.004 1.00 94.94 104 THR A O 1
ATOM 815 N N . LEU A 1 105 ? -0.915 5.763 18.555 1.00 95.25 105 LEU A N 1
ATOM 816 C CA . LEU A 1 105 ? 0.431 5.800 19.135 1.00 95.25 105 LEU A CA 1
ATOM 817 C C . LEU A 1 105 ? 0.814 4.472 19.799 1.00 95.25 105 LEU A C 1
ATOM 819 O O . LEU A 1 105 ? 1.968 4.058 19.715 1.00 95.25 105 LEU A O 1
ATOM 823 N N . ILE A 1 106 ? -0.153 3.782 20.406 1.00 94.88 106 ILE A N 1
ATOM 824 C CA . ILE A 1 106 ? 0.045 2.447 20.981 1.00 94.88 106 ILE A CA 1
ATOM 825 C C . ILE A 1 106 ? 0.216 1.402 19.871 1.00 94.88 106 ILE A C 1
ATOM 827 O O . ILE A 1 106 ? 1.075 0.526 19.964 1.00 94.88 106 ILE A O 1
ATOM 831 N N . ILE A 1 107 ? -0.571 1.479 18.796 1.00 95.44 107 ILE A N 1
ATOM 832 C CA . ILE A 1 107 ? -0.612 0.438 17.760 1.00 95.44 107 ILE A CA 1
ATOM 833 C C . ILE A 1 107 ? 0.481 0.590 16.699 1.00 95.44 107 ILE A C 1
ATOM 835 O O . ILE A 1 107 ? 1.034 -0.416 16.252 1.00 95.44 107 ILE A O 1
ATOM 839 N N . ALA A 1 108 ? 0.841 1.809 16.301 1.00 94.31 108 ALA A N 1
ATOM 840 C CA . ALA A 1 108 ? 1.805 2.038 15.225 1.00 94.31 108 ALA A CA 1
ATOM 841 C C . ALA A 1 108 ? 3.180 1.367 15.458 1.00 94.31 108 ALA A C 1
ATOM 843 O O . ALA A 1 108 ? 3.677 0.727 14.524 1.00 94.31 108 ALA A O 1
ATOM 844 N N . PRO A 1 109 ? 3.784 1.396 16.667 1.00 94.31 109 PRO A N 1
ATOM 845 C CA . PRO A 1 109 ? 5.034 0.682 16.933 1.00 94.31 109 PRO A CA 1
ATOM 846 C C . PRO A 1 109 ? 4.927 -0.831 16.712 1.00 94.31 109 PRO A C 1
ATOM 848 O O . PRO A 1 109 ? 5.871 -1.447 16.216 1.00 94.31 109 PRO A O 1
ATOM 851 N N . ASN A 1 110 ? 3.766 -1.432 17.001 1.00 93.81 110 ASN A N 1
ATOM 852 C CA . ASN A 1 110 ? 3.537 -2.868 16.823 1.00 93.81 110 ASN A CA 1
ATOM 853 C C . ASN A 1 110 ? 3.576 -3.287 15.348 1.00 93.81 110 ASN A C 1
ATOM 855 O O . ASN A 1 110 ? 4.073 -4.368 15.037 1.00 93.81 110 ASN A O 1
ATOM 859 N N . PHE A 1 111 ? 3.135 -2.425 14.423 1.00 91.38 111 PHE A N 1
ATOM 860 C CA . PHE A 1 111 ? 3.308 -2.670 12.986 1.00 91.38 111 PHE A CA 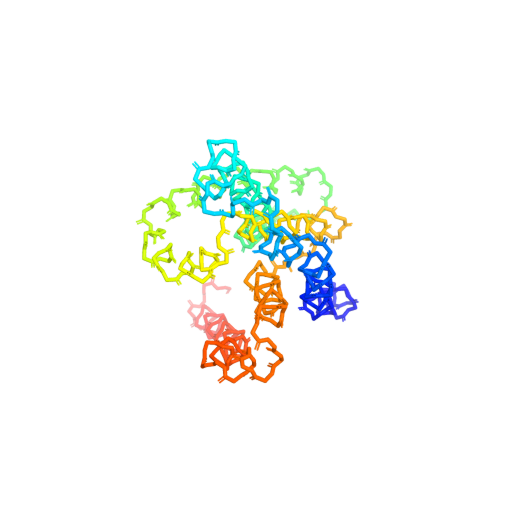1
ATOM 861 C C . PHE A 1 111 ? 4.791 -2.703 12.597 1.00 91.38 111 PHE A C 1
ATOM 863 O O . PHE A 1 111 ? 5.214 -3.592 11.855 1.00 91.38 111 PHE A O 1
ATOM 870 N N . GLY A 1 112 ? 5.595 -1.781 13.138 1.00 90.62 112 GLY A N 1
ATOM 871 C CA . GLY A 1 112 ? 7.046 -1.760 12.940 1.00 90.62 112 GLY A CA 1
ATOM 872 C C . GLY A 1 112 ? 7.716 -3.028 13.475 1.00 90.62 112 GLY A C 1
ATOM 873 O O . GLY A 1 112 ? 8.409 -3.722 12.728 1.00 90.62 112 GLY A O 1
ATOM 874 N N . ILE A 1 113 ? 7.434 -3.385 14.730 1.00 92.69 113 ILE A N 1
ATOM 875 C CA . ILE A 1 113 ? 7.970 -4.583 15.393 1.00 92.69 113 ILE A CA 1
ATOM 876 C C . ILE A 1 113 ? 7.558 -5.854 14.640 1.00 92.69 113 ILE A C 1
ATOM 878 O O . ILE A 1 113 ? 8.412 -6.662 14.274 1.00 92.69 113 ILE A O 1
ATOM 882 N N . GLY A 1 114 ? 6.268 -6.011 14.336 1.00 91.12 114 GLY A N 1
ATOM 883 C CA . GLY A 1 114 ? 5.747 -7.171 13.616 1.00 91.12 114 GLY A CA 1
ATOM 884 C C . GLY A 1 114 ? 6.355 -7.314 12.221 1.00 91.12 114 GLY A C 1
ATOM 885 O O . GLY A 1 114 ? 6.734 -8.417 11.824 1.00 91.12 114 GLY A O 1
ATOM 886 N N . SER A 1 115 ? 6.528 -6.204 11.495 1.00 87.69 115 SER A N 1
ATOM 887 C CA . SER A 1 115 ? 7.189 -6.225 10.185 1.00 87.69 115 SER A CA 1
ATOM 888 C C . SER A 1 115 ? 8.667 -6.626 10.274 1.00 87.69 115 SER A C 1
ATOM 890 O O . SER A 1 115 ? 9.144 -7.357 9.409 1.00 87.69 115 SER A O 1
ATOM 892 N N . SER A 1 116 ? 9.370 -6.226 11.337 1.00 88.31 116 SER A N 1
ATOM 893 C CA 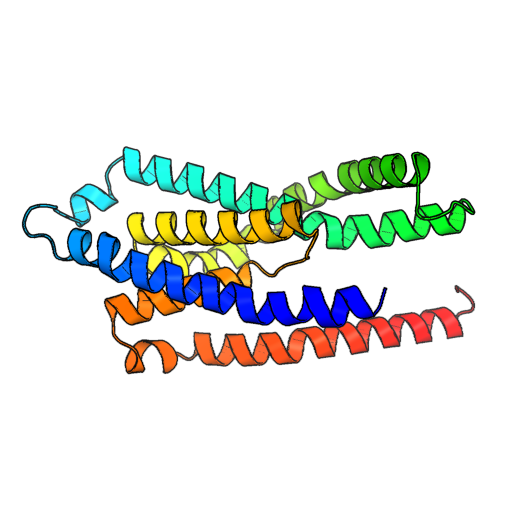. SER A 1 116 ? 10.772 -6.590 11.570 1.00 88.31 116 SER A CA 1
ATOM 894 C C . SER A 1 116 ? 10.931 -8.084 11.878 1.00 88.31 116 SER A C 1
ATOM 896 O O . SER A 1 116 ? 11.794 -8.751 11.308 1.00 88.31 116 SER A O 1
ATOM 898 N N . ILE A 1 117 ? 10.047 -8.639 12.715 1.00 91.44 117 ILE A N 1
ATOM 899 C CA . ILE A 1 117 ? 10.110 -10.044 13.146 1.00 91.44 117 ILE A CA 1
ATOM 900 C C . ILE A 1 117 ? 9.621 -10.996 12.042 1.00 91.44 117 ILE A C 1
ATOM 902 O O . ILE A 1 117 ? 10.265 -12.005 11.753 1.00 91.44 117 ILE A O 1
ATOM 906 N N . PHE A 1 118 ? 8.486 -10.689 11.407 1.00 87.19 118 PHE A N 1
ATOM 907 C CA . PHE A 1 118 ? 7.796 -11.615 10.497 1.00 87.19 118 PHE A CA 1
ATOM 908 C C . PHE A 1 118 ? 7.951 -11.268 9.006 1.00 87.19 118 PHE A C 1
ATOM 910 O O . PHE A 1 118 ? 7.540 -12.046 8.140 1.00 87.19 118 PHE A O 1
ATOM 917 N N . GLY A 1 119 ? 8.560 -10.127 8.668 1.00 80.12 119 GLY A N 1
ATOM 918 C CA . GLY A 1 119 ? 8.607 -9.617 7.294 1.00 80.12 119 GLY A CA 1
ATOM 919 C C . GLY A 1 119 ? 9.481 -10.421 6.332 1.00 80.12 119 GLY A C 1
ATOM 920 O O . GLY A 1 119 ? 9.220 -10.411 5.128 1.00 80.12 119 GLY A O 1
ATOM 921 N N . TYR A 1 120 ? 10.481 -11.162 6.825 1.00 80.06 120 TYR A N 1
ATOM 922 C CA . TYR A 1 120 ? 11.478 -11.837 5.979 1.00 80.06 120 TYR A CA 1
ATOM 923 C C . TYR A 1 120 ? 10.856 -12.779 4.934 1.00 80.06 120 TYR A C 1
ATOM 925 O O . TYR A 1 120 ? 11.211 -12.743 3.752 1.00 80.06 120 TYR A O 1
ATOM 933 N N . LYS A 1 121 ? 9.884 -13.606 5.345 1.00 74.62 121 LYS A N 1
ATOM 934 C CA . LYS A 1 121 ? 9.247 -14.586 4.450 1.00 74.62 121 LYS A CA 1
ATOM 935 C C . LYS A 1 121 ? 8.420 -13.904 3.354 1.00 74.62 121 LYS A C 1
ATOM 937 O O . LYS A 1 121 ? 8.444 -14.358 2.214 1.00 74.62 121 LYS A O 1
ATOM 942 N N . ILE A 1 122 ? 7.752 -12.799 3.691 1.00 71.19 122 ILE A N 1
ATOM 943 C CA . ILE A 1 122 ? 6.917 -12.010 2.772 1.00 71.19 122 ILE A CA 1
ATOM 944 C C . ILE A 1 122 ? 7.795 -11.227 1.786 1.00 71.19 122 ILE A C 1
ATOM 946 O O . ILE A 1 122 ? 7.509 -11.204 0.588 1.00 71.19 122 ILE A O 1
ATOM 950 N N . LEU A 1 123 ? 8.902 -10.646 2.261 1.00 72.88 123 LEU A N 1
ATOM 951 C CA . LEU A 1 123 ? 9.901 -9.972 1.424 1.00 72.88 123 LEU A CA 1
ATOM 952 C C . LEU A 1 123 ? 10.448 -10.903 0.336 1.00 72.88 123 LEU A C 1
ATOM 954 O O . LEU A 1 123 ? 10.566 -10.495 -0.819 1.00 72.88 123 LEU A O 1
ATOM 958 N N . LYS A 1 124 ? 10.715 -12.169 0.676 1.00 71.06 124 LYS A N 1
ATOM 959 C CA . LYS A 1 124 ? 11.236 -13.159 -0.276 1.00 71.06 124 LYS A CA 1
ATOM 960 C C . LYS A 1 124 ? 10.252 -13.477 -1.411 1.00 71.06 124 LYS A C 1
ATOM 962 O O . LYS A 1 124 ? 10.689 -13.673 -2.546 1.00 71.06 124 LYS A O 1
ATOM 967 N N . THR A 1 125 ? 8.949 -13.517 -1.128 1.00 64.31 125 THR A N 1
ATOM 968 C CA . THR A 1 125 ? 7.912 -13.872 -2.113 1.00 64.31 125 THR A CA 1
ATOM 969 C C . THR A 1 125 ? 7.374 -12.681 -2.900 1.00 64.31 125 THR A C 1
ATOM 971 O O . THR A 1 125 ? 7.183 -12.795 -4.103 1.00 64.31 125 THR A O 1
ATOM 974 N N . THR A 1 126 ? 7.133 -11.539 -2.253 1.00 64.25 126 THR A N 1
ATOM 975 C CA . THR A 1 126 ? 6.523 -10.366 -2.909 1.00 64.25 126 THR A CA 1
ATOM 976 C C . THR A 1 126 ? 7.580 -9.456 -3.537 1.00 64.25 126 THR A C 1
ATOM 978 O O . THR A 1 126 ? 7.347 -8.848 -4.581 1.00 64.25 126 THR A O 1
ATOM 981 N N . GLY A 1 127 ? 8.778 -9.385 -2.945 1.00 62.09 127 GLY A N 1
ATOM 982 C CA . GLY A 1 127 ? 9.872 -8.561 -3.461 1.00 62.09 127 GLY A CA 1
ATOM 983 C C . GLY A 1 127 ? 10.405 -9.050 -4.808 1.00 62.09 127 GLY A C 1
ATOM 984 O O . GLY A 1 127 ? 10.793 -8.241 -5.647 1.00 62.09 127 GLY A O 1
ATOM 985 N N . THR A 1 128 ? 10.363 -10.358 -5.064 1.00 67.81 128 THR A N 1
ATOM 986 C CA . THR A 1 128 ? 10.845 -10.952 -6.320 1.00 67.81 128 THR A CA 1
ATOM 987 C C . THR A 1 128 ? 10.044 -10.492 -7.540 1.00 67.81 128 THR A C 1
ATOM 989 O O . THR A 1 128 ? 10.636 -10.276 -8.597 1.00 67.81 128 THR A O 1
ATOM 992 N N . GLU A 1 129 ? 8.734 -10.263 -7.410 1.00 68.50 129 GLU A N 1
ATOM 993 C CA . GLU A 1 129 ? 7.897 -9.792 -8.524 1.00 68.50 129 GLU A CA 1
ATOM 994 C C . GLU A 1 129 ? 8.185 -8.328 -8.900 1.00 68.50 129 GLU A C 1
ATOM 996 O O . GLU A 1 129 ? 8.247 -8.001 -10.086 1.00 68.50 129 GLU A O 1
ATOM 1001 N N . ILE A 1 130 ? 8.426 -7.456 -7.913 1.00 67.00 130 ILE A N 1
ATOM 1002 C CA . ILE A 1 130 ? 8.753 -6.036 -8.139 1.00 67.00 130 ILE A CA 1
ATOM 1003 C C . ILE A 1 130 ? 10.185 -5.891 -8.675 1.00 67.00 130 ILE A C 1
ATOM 1005 O O . ILE A 1 130 ? 10.425 -5.173 -9.649 1.00 67.00 130 ILE A O 1
ATOM 1009 N N . VAL A 1 131 ? 11.139 -6.621 -8.088 1.00 66.81 131 VAL A N 1
ATOM 1010 C CA . VAL A 1 131 ? 12.557 -6.587 -8.486 1.00 66.81 131 VAL A CA 1
ATOM 1011 C C . VAL A 1 131 ? 12.761 -7.099 -9.920 1.00 66.81 131 VAL A C 1
ATOM 1013 O O . VAL A 1 131 ? 13.666 -6.630 -10.611 1.00 66.81 131 VAL A O 1
ATOM 1016 N N . ALA A 1 132 ? 11.883 -7.971 -10.432 1.00 77.69 132 ALA A N 1
ATOM 1017 C CA . ALA A 1 132 ? 11.948 -8.487 -11.806 1.00 77.69 132 ALA A CA 1
ATOM 1018 C C . ALA A 1 132 ? 11.828 -7.411 -12.913 1.00 77.69 132 ALA A C 1
ATOM 1020 O O . ALA A 1 132 ? 12.127 -7.678 -14.089 1.00 77.69 132 ALA A O 1
ATOM 1021 N N . PHE A 1 133 ? 11.391 -6.195 -12.569 1.00 80.69 133 PHE A N 1
ATOM 1022 C CA . PHE A 1 133 ? 11.317 -5.058 -13.494 1.00 80.69 133 PHE A CA 1
ATOM 1023 C C . PHE A 1 133 ? 12.539 -4.135 -13.438 1.00 80.69 133 PHE A C 1
ATOM 1025 O O . PHE A 1 133 ? 12.618 -3.203 -14.240 1.00 80.69 133 PHE A O 1
ATOM 1032 N N . GLY A 1 134 ? 13.510 -4.431 -12.572 1.00 87.50 134 GLY A N 1
ATOM 1033 C CA . GLY A 1 134 ? 14.710 -3.627 -12.362 1.00 87.50 134 GLY A CA 1
ATOM 1034 C C . GLY A 1 134 ? 14.444 -2.361 -11.532 1.00 87.50 134 GLY A C 1
ATOM 1035 O O . GLY A 1 134 ? 13.288 -2.000 -11.301 1.00 87.50 134 GLY A O 1
ATOM 1036 N N . PRO A 1 135 ? 15.495 -1.650 -11.090 1.00 89.31 135 PRO A N 1
ATOM 1037 C CA . PRO A 1 135 ? 15.378 -0.530 -10.150 1.00 89.31 135 PRO A CA 1
ATOM 1038 C C . PRO A 1 135 ? 14.511 0.636 -10.647 1.00 89.31 135 PRO A C 1
ATOM 1040 O O . PRO A 1 135 ? 13.784 1.237 -9.859 1.00 89.31 135 PRO A O 1
ATOM 1043 N N . VAL A 1 136 ? 14.515 0.920 -11.957 1.00 90.31 136 VAL A N 1
ATOM 1044 C CA . VAL A 1 136 ? 13.633 1.939 -12.564 1.00 90.31 136 VAL A CA 1
ATOM 1045 C C . VAL A 1 136 ? 12.162 1.540 -12.433 1.00 90.31 136 VAL A C 1
ATOM 1047 O O . VAL A 1 136 ? 11.338 2.343 -12.004 1.00 90.31 136 VAL A O 1
ATOM 1050 N N . GLY A 1 137 ? 11.832 0.290 -12.779 1.00 90.62 137 GLY A N 1
ATOM 1051 C CA . GLY A 1 137 ? 10.465 -0.223 -12.683 1.00 90.62 137 GLY A CA 1
ATOM 1052 C C . GLY A 1 137 ? 9.998 -0.314 -11.233 1.00 90.62 137 GLY A C 1
ATOM 1053 O O . GLY A 1 137 ? 8.898 0.128 -10.920 1.00 90.62 137 GLY A O 1
ATOM 1054 N N . ALA A 1 138 ? 10.864 -0.805 -10.343 1.00 90.50 138 ALA A N 1
ATOM 1055 C CA . ALA A 1 138 ? 10.596 -0.874 -8.911 1.00 90.50 138 ALA A CA 1
ATOM 1056 C C . ALA A 1 138 ? 10.313 0.515 -8.321 1.00 90.50 138 ALA A C 1
ATOM 1058 O O . ALA A 1 138 ? 9.306 0.693 -7.645 1.00 90.50 138 ALA A O 1
ATOM 1059 N N . THR A 1 139 ? 11.139 1.515 -8.644 1.00 93.25 139 THR A N 1
ATOM 1060 C CA . THR A 1 139 ? 10.932 2.899 -8.185 1.00 93.25 139 THR A CA 1
ATOM 1061 C C . THR A 1 139 ? 9.613 3.466 -8.710 1.00 93.25 139 THR A C 1
ATOM 1063 O O . THR A 1 139 ? 8.855 4.055 -7.945 1.00 93.25 139 THR A O 1
ATOM 1066 N N . ALA A 1 140 ? 9.296 3.257 -9.993 1.00 94.44 140 ALA A N 1
ATOM 1067 C CA . ALA A 1 140 ? 8.049 3.739 -10.586 1.00 94.44 140 ALA A CA 1
ATOM 1068 C C . ALA A 1 140 ? 6.807 3.111 -9.932 1.00 94.44 140 ALA A C 1
ATOM 1070 O O . ALA A 1 140 ? 5.857 3.830 -9.621 1.00 94.44 140 ALA A O 1
ATOM 1071 N N . VAL A 1 141 ? 6.816 1.791 -9.700 1.00 94.25 141 VAL A N 1
ATOM 1072 C CA . VAL A 1 141 ? 5.732 1.087 -8.992 1.00 94.25 141 VAL A CA 1
ATOM 1073 C C . VAL A 1 141 ? 5.590 1.634 -7.582 1.00 94.25 141 VAL A C 1
ATOM 1075 O O . VAL A 1 141 ? 4.497 2.064 -7.229 1.00 94.25 141 VAL A O 1
ATOM 1078 N N . SER A 1 142 ? 6.685 1.686 -6.822 1.00 94.56 142 SER A N 1
ATOM 1079 C CA . SER A 1 142 ? 6.683 2.165 -5.441 1.00 94.56 142 SER A CA 1
ATOM 1080 C C . SER A 1 142 ? 6.140 3.586 -5.319 1.00 94.56 142 SER A C 1
ATOM 1082 O O . SER A 1 142 ? 5.275 3.832 -4.485 1.00 94.56 142 SER A O 1
ATOM 1084 N N . LEU A 1 143 ? 6.597 4.517 -6.162 1.00 96.12 143 LEU A N 1
ATOM 1085 C CA . LEU A 1 143 ? 6.118 5.900 -6.132 1.00 96.12 143 LEU A CA 1
ATOM 1086 C C . LEU A 1 143 ? 4.626 5.983 -6.463 1.00 96.12 143 LEU A C 1
ATOM 1088 O O . LEU A 1 143 ? 3.872 6.591 -5.709 1.00 96.12 143 LEU A O 1
ATOM 1092 N N . LEU A 1 144 ? 4.183 5.337 -7.546 1.00 97.19 144 LEU A N 1
ATOM 1093 C CA . LEU A 1 144 ? 2.783 5.398 -7.960 1.00 97.19 144 LEU A CA 1
ATOM 1094 C C . LEU A 1 144 ? 1.846 4.829 -6.891 1.00 97.19 144 LEU A C 1
ATOM 1096 O O . LEU A 1 144 ? 0.838 5.451 -6.553 1.00 97.19 144 LEU A O 1
ATOM 1100 N N . THR A 1 145 ? 2.147 3.637 -6.380 1.00 95.81 145 THR A N 1
ATOM 1101 C CA . THR A 1 145 ? 1.227 2.936 -5.482 1.00 95.81 145 THR A CA 1
ATOM 1102 C C . THR A 1 145 ? 1.215 3.554 -4.091 1.00 95.81 145 THR A C 1
ATOM 1104 O O . THR A 1 145 ? 0.137 3.677 -3.513 1.00 95.81 145 THR A O 1
ATOM 1107 N N . ALA A 1 146 ? 2.358 4.042 -3.598 1.00 96.38 146 ALA A N 1
ATOM 1108 C CA . ALA A 1 146 ? 2.434 4.843 -2.377 1.00 96.38 146 ALA A CA 1
ATOM 1109 C C . ALA A 1 146 ? 1.632 6.147 -2.494 1.00 96.38 146 ALA A C 1
ATOM 1111 O O . ALA A 1 146 ? 0.816 6.449 -1.622 1.00 96.38 146 ALA A O 1
ATOM 1112 N N . THR A 1 147 ? 1.793 6.886 -3.597 1.00 97.19 147 THR A N 1
ATOM 1113 C CA . THR A 1 147 ? 1.050 8.132 -3.825 1.00 97.19 147 THR A CA 1
ATOM 1114 C C . THR A 1 147 ? -0.452 7.892 -3.904 1.00 97.19 147 THR A C 1
ATOM 1116 O O . THR A 1 147 ? -1.204 8.589 -3.228 1.00 97.19 147 THR A O 1
ATOM 1119 N N . LEU A 1 148 ? -0.912 6.898 -4.668 1.00 96.62 148 LEU A N 1
ATOM 1120 C CA . LEU A 1 148 ? -2.344 6.589 -4.751 1.00 96.62 148 LEU A CA 1
ATOM 1121 C C . LEU A 1 148 ? -2.918 6.152 -3.397 1.00 96.62 148 LEU A C 1
ATOM 1123 O O . LEU A 1 148 ? -4.008 6.591 -3.029 1.00 96.62 148 LEU A O 1
ATOM 1127 N N . LEU A 1 149 ? -2.177 5.336 -2.642 1.00 95.56 149 LEU A N 1
ATOM 1128 C CA . LEU A 1 149 ? -2.584 4.888 -1.311 1.00 95.56 149 LEU A CA 1
ATOM 1129 C C . LEU A 1 149 ? -2.727 6.062 -0.334 1.00 95.56 149 LEU A C 1
ATOM 1131 O O . LEU A 1 149 ? -3.746 6.182 0.349 1.00 95.56 149 LEU A O 1
ATOM 1135 N N . LEU A 1 150 ? -1.732 6.950 -0.282 1.00 95.12 150 LEU A N 1
ATOM 1136 C CA . LEU A 1 150 ? -1.790 8.138 0.569 1.00 95.12 150 LEU A CA 1
ATOM 1137 C C . LEU A 1 150 ? -2.878 9.107 0.134 1.00 95.12 150 LEU A C 1
ATOM 1139 O O . LEU A 1 150 ? -3.581 9.620 0.994 1.00 95.12 150 LEU A O 1
ATOM 1143 N N . LEU A 1 151 ? -3.062 9.334 -1.168 1.00 95.06 151 LEU A N 1
ATOM 1144 C CA . LEU A 1 151 ? -4.133 10.202 -1.654 1.00 95.06 151 LEU A CA 1
ATOM 1145 C C . LEU A 1 151 ? -5.502 9.678 -1.218 1.00 95.06 151 LEU A C 1
ATOM 1147 O O . LEU A 1 151 ? -6.286 10.446 -0.665 1.00 95.06 151 LEU A O 1
ATOM 1151 N N . ALA A 1 152 ? -5.778 8.381 -1.380 1.00 93.06 152 ALA A N 1
ATOM 1152 C CA . ALA A 1 152 ? -7.029 7.781 -0.907 1.00 93.06 152 ALA A CA 1
ATOM 1153 C C . ALA A 1 152 ? -7.206 7.914 0.620 1.00 93.06 152 ALA A C 1
ATOM 1155 O O . ALA A 1 152 ? -8.310 8.180 1.105 1.00 93.06 152 ALA A O 1
ATOM 1156 N N . SER A 1 153 ? -6.106 7.783 1.366 1.00 91.12 153 SER A N 1
ATOM 1157 C CA . SER A 1 153 ? -6.101 7.860 2.831 1.00 91.12 153 SER A CA 1
ATOM 1158 C C . SER A 1 153 ? -6.327 9.288 3.333 1.00 91.12 153 SER A C 1
ATOM 1160 O O . SER A 1 153 ? -7.182 9.512 4.180 1.00 91.12 153 SER A O 1
ATOM 1162 N N . VAL A 1 154 ? -5.604 10.272 2.796 1.00 89.88 154 VAL A N 1
ATOM 1163 C CA . VAL A 1 154 ? -5.630 11.665 3.267 1.00 89.88 154 VAL A CA 1
ATOM 1164 C C . VAL A 1 154 ? -6.873 12.409 2.782 1.00 89.88 154 VAL A C 1
ATOM 1166 O O . VAL A 1 154 ? -7.430 13.208 3.525 1.00 89.88 154 VAL A O 1
ATOM 1169 N N . THR A 1 155 ? -7.332 12.160 1.552 1.00 88.44 155 THR A N 1
ATOM 1170 C CA . THR A 1 155 ? -8.448 12.937 0.979 1.00 88.44 155 THR A CA 1
ATOM 1171 C C . THR A 1 155 ? -9.817 12.478 1.465 1.00 88.44 155 THR A C 1
ATOM 1173 O O . THR A 1 155 ? -10.695 13.309 1.678 1.00 88.44 155 THR A O 1
ATOM 1176 N N . LYS A 1 156 ? -10.021 11.164 1.623 1.00 84.31 156 LYS A N 1
ATOM 1177 C CA . LYS A 1 156 ? -11.336 10.587 1.950 1.00 84.31 156 LYS A CA 1
ATOM 1178 C C . LYS A 1 156 ? -11.329 9.654 3.165 1.00 84.31 156 LYS A C 1
ATOM 1180 O O . LYS A 1 156 ? -12.395 9.195 3.591 1.00 84.31 156 LYS A O 1
ATOM 1185 N N . GLY A 1 157 ? -10.156 9.357 3.729 1.00 86.81 157 GLY A N 1
ATOM 1186 C CA . GLY A 1 157 ? -10.028 8.372 4.804 1.00 86.81 157 GLY A CA 1
ATOM 1187 C C . GLY A 1 157 ? -10.410 6.966 4.351 1.00 86.81 157 GLY A C 1
ATOM 1188 O O . GLY A 1 157 ? -10.985 6.218 5.138 1.00 86.81 157 GLY A O 1
ATOM 1189 N N . ILE A 1 158 ? -10.192 6.625 3.072 1.00 89.69 158 ILE A N 1
ATOM 1190 C CA . ILE A 1 158 ? -10.626 5.334 2.527 1.00 89.69 158 ILE A CA 1
ATOM 1191 C C . ILE A 1 158 ? -9.541 4.278 2.787 1.00 89.69 158 ILE A C 1
ATOM 1193 O O . ILE A 1 158 ? -8.441 4.381 2.225 1.00 89.69 158 ILE A O 1
ATOM 1197 N N . PRO A 1 159 ? -9.831 3.229 3.582 1.00 88.88 159 PRO A N 1
ATOM 1198 C CA . PRO A 1 159 ? -8.908 2.111 3.751 1.00 88.88 159 PRO A CA 1
ATOM 1199 C C . PRO A 1 159 ? -8.743 1.418 2.399 1.00 88.88 159 PRO A C 1
ATOM 1201 O O . PRO A 1 159 ? -9.737 1.093 1.749 1.00 88.88 159 PRO A O 1
ATOM 1204 N N . THR A 1 160 ? -7.509 1.231 1.932 1.00 91.56 160 THR A N 1
ATOM 1205 C CA . THR A 1 160 ? -7.251 0.772 0.560 1.00 91.56 160 THR A CA 1
ATOM 1206 C C . THR A 1 160 ? -6.134 -0.261 0.542 1.00 91.56 160 THR A C 1
ATOM 1208 O O . THR A 1 160 ? -5.131 -0.129 1.233 1.00 91.56 160 THR A O 1
ATOM 1211 N N . SER A 1 161 ? -6.262 -1.299 -0.285 1.00 90.88 161 SER A N 1
ATOM 1212 C CA . SER A 1 161 ? -5.252 -2.355 -0.344 1.00 90.88 161 SER A CA 1
ATOM 1213 C C . SER A 1 161 ? -4.083 -1.987 -1.257 1.00 90.88 161 SER A C 1
ATOM 1215 O O . SER A 1 161 ? -4.219 -1.951 -2.484 1.00 90.88 161 SER A O 1
ATOM 1217 N N . LEU A 1 162 ? -2.889 -1.827 -0.675 1.00 90.00 162 LEU A N 1
ATOM 1218 C CA . LEU A 1 162 ? -1.657 -1.681 -1.457 1.00 90.00 162 LEU A CA 1
ATOM 1219 C C . LEU A 1 162 ? -1.425 -2.876 -2.393 1.00 90.00 162 LEU A C 1
ATOM 1221 O O . LEU A 1 162 ? -0.910 -2.701 -3.493 1.00 90.00 162 LEU A O 1
ATOM 1225 N N . VAL A 1 163 ? -1.818 -4.088 -1.986 1.00 88.25 163 VAL A N 1
ATOM 1226 C CA . VAL A 1 163 ? -1.640 -5.296 -2.806 1.00 88.25 163 VAL A CA 1
ATOM 1227 C C . VAL A 1 163 ? -2.397 -5.162 -4.128 1.00 88.25 163 VAL A C 1
ATOM 1229 O O . VAL A 1 163 ? -1.855 -5.520 -5.173 1.00 88.25 163 VAL A O 1
ATOM 1232 N N . GLN A 1 164 ? -3.603 -4.585 -4.117 1.00 90.88 164 GLN A N 1
ATOM 1233 C CA . GLN A 1 164 ? -4.358 -4.339 -5.347 1.00 90.88 164 GLN A CA 1
ATOM 1234 C C . GLN A 1 164 ? -3.679 -3.279 -6.228 1.00 90.88 164 GLN A C 1
ATOM 1236 O O . GLN A 1 164 ? -3.551 -3.482 -7.436 1.00 90.88 164 GLN A O 1
ATOM 1241 N N . LEU A 1 165 ? -3.198 -2.182 -5.631 1.00 94.12 165 LEU A N 1
ATOM 1242 C CA . LEU A 1 165 ? -2.496 -1.119 -6.362 1.00 94.12 165 LEU A CA 1
ATOM 1243 C C . LEU A 1 165 ? -1.198 -1.629 -7.000 1.00 94.12 165 LEU A C 1
ATOM 1245 O O . LEU A 1 165 ? -0.961 -1.398 -8.186 1.00 94.12 165 LEU A O 1
ATOM 1249 N N . ASN A 1 166 ? -0.395 -2.378 -6.240 1.00 91.31 166 ASN A N 1
ATOM 1250 C CA . ASN A 1 166 ? 0.816 -3.035 -6.730 1.00 91.31 166 ASN A CA 1
ATOM 1251 C C . ASN A 1 166 ? 0.492 -4.023 -7.844 1.00 91.31 166 ASN A C 1
ATOM 1253 O O . ASN A 1 166 ? 1.156 -4.002 -8.874 1.00 91.31 166 ASN A O 1
ATOM 1257 N N . THR A 1 167 ? -0.547 -4.841 -7.681 1.00 90.12 167 THR A N 1
ATOM 1258 C CA . THR A 1 167 ? -0.958 -5.792 -8.719 1.00 90.12 167 THR A CA 1
ATOM 1259 C C . THR A 1 167 ? -1.326 -5.063 -10.011 1.00 90.12 167 THR A C 1
ATOM 1261 O O . THR A 1 167 ? -0.814 -5.420 -11.070 1.00 90.12 167 THR A O 1
ATOM 1264 N N . GLY A 1 168 ? -2.127 -3.994 -9.943 1.00 93.19 168 GLY A N 1
ATOM 1265 C CA . GLY A 1 168 ? -2.466 -3.175 -11.112 1.00 93.19 168 GLY A CA 1
ATOM 1266 C C . GLY A 1 168 ? -1.230 -2.578 -11.796 1.00 93.19 168 GLY A C 1
ATOM 1267 O O . GLY A 1 168 ? -1.056 -2.723 -13.008 1.00 93.19 168 GLY A O 1
ATOM 1268 N N . ALA A 1 169 ? -0.325 -1.974 -11.025 1.00 94.31 169 ALA A N 1
ATOM 1269 C CA . ALA A 1 169 ? 0.899 -1.380 -11.558 1.00 94.31 169 ALA A CA 1
ATOM 1270 C C . ALA A 1 169 ? 1.851 -2.429 -12.178 1.00 94.31 169 ALA A C 1
ATOM 1272 O O . ALA A 1 169 ? 2.353 -2.250 -13.290 1.00 94.31 169 ALA A O 1
ATOM 1273 N N . ILE A 1 170 ? 2.066 -3.558 -11.501 1.00 91.19 170 ILE A N 1
ATOM 1274 C CA . ILE A 1 170 ? 2.928 -4.650 -11.976 1.00 91.19 170 ILE A CA 1
ATOM 1275 C C . ILE A 1 170 ? 2.357 -5.280 -13.249 1.00 91.19 170 ILE A C 1
ATOM 1277 O O . ILE A 1 170 ? 3.105 -5.525 -14.199 1.00 91.19 170 ILE A O 1
ATOM 1281 N N . LEU A 1 171 ? 1.040 -5.502 -13.310 1.00 92.50 171 LEU A N 1
ATOM 1282 C CA . LEU A 1 171 ? 0.377 -5.988 -14.518 1.00 92.50 171 LEU A CA 1
ATOM 1283 C C . LEU A 1 171 ? 0.588 -5.020 -15.686 1.00 92.50 171 LEU A C 1
ATOM 1285 O O . LEU A 1 171 ? 0.930 -5.462 -16.779 1.00 92.50 171 LEU A O 1
ATOM 1289 N N . ALA A 1 172 ? 0.466 -3.712 -15.473 1.00 94.50 172 ALA A N 1
ATOM 1290 C CA . ALA A 1 172 ? 0.680 -2.721 -16.525 1.00 94.50 172 ALA A CA 1
ATOM 1291 C C . ALA A 1 172 ? 2.130 -2.693 -17.052 1.00 94.50 172 ALA A C 1
ATOM 1293 O O . ALA A 1 172 ? 2.355 -2.629 -18.269 1.00 94.50 172 ALA A O 1
ATOM 1294 N N . LEU A 1 173 ? 3.129 -2.808 -16.169 1.00 91.44 173 LEU A N 1
ATOM 1295 C CA . LEU A 1 173 ? 4.527 -2.968 -16.589 1.00 91.44 173 LEU A CA 1
ATOM 1296 C C . LEU A 1 173 ? 4.764 -4.303 -17.301 1.00 91.44 173 LEU A C 1
ATOM 1298 O O . LEU A 1 173 ? 5.502 -4.354 -18.287 1.00 91.44 173 LEU A O 1
ATOM 1302 N N . GLY A 1 174 ? 4.112 -5.374 -16.846 1.00 90.31 174 GLY A N 1
ATOM 1303 C CA . GLY A 1 174 ? 4.093 -6.666 -17.528 1.00 90.31 174 GLY A CA 1
ATOM 1304 C C . GLY A 1 174 ? 3.595 -6.518 -18.963 1.00 90.31 174 GLY A C 1
ATOM 1305 O O . GLY A 1 174 ? 4.320 -6.847 -19.900 1.00 90.31 174 GLY A O 1
ATOM 1306 N N . VAL A 1 175 ? 2.423 -5.913 -19.151 1.00 93.00 175 VAL A N 1
ATOM 1307 C CA . VAL A 1 175 ? 1.842 -5.642 -20.474 1.00 93.00 175 VAL A CA 1
ATOM 1308 C C . VAL A 1 175 ? 2.803 -4.839 -21.349 1.00 93.00 175 VAL A C 1
ATOM 1310 O O . VAL A 1 175 ? 2.999 -5.169 -22.516 1.00 93.00 175 VAL A O 1
ATOM 1313 N N . THR A 1 176 ? 3.452 -3.826 -20.779 1.00 90.12 176 THR A N 1
ATOM 1314 C CA . THR A 1 176 ? 4.433 -2.987 -21.481 1.00 90.12 176 THR A CA 1
ATOM 1315 C C . THR A 1 176 ? 5.662 -3.774 -21.960 1.00 90.12 176 THR A C 1
ATOM 1317 O O . THR A 1 176 ? 6.204 -3.479 -23.030 1.00 90.12 176 THR A O 1
ATOM 1320 N N . LYS A 1 177 ? 6.109 -4.762 -21.174 1.00 86.50 177 LYS A N 1
ATOM 1321 C CA . LYS A 1 177 ? 7.340 -5.537 -21.404 1.00 86.50 177 LYS A CA 1
ATOM 1322 C C . LYS A 1 177 ? 7.131 -6.762 -22.300 1.00 86.50 177 LYS A C 1
ATOM 1324 O O . LYS A 1 177 ? 7.977 -7.036 -23.143 1.00 86.50 177 LYS A O 1
ATOM 1329 N N . GLN A 1 178 ? 6.050 -7.510 -22.086 1.00 87.69 178 GLN A N 1
ATOM 1330 C CA . GLN A 1 178 ? 5.816 -8.843 -22.670 1.00 87.69 178 GLN A CA 1
ATOM 1331 C C . GLN A 1 178 ? 4.459 -8.967 -23.392 1.00 87.69 178 GLN A C 1
ATOM 1333 O O . GLN A 1 178 ? 4.162 -10.009 -23.965 1.00 87.69 178 GLN A O 1
ATOM 1338 N N . GLY A 1 179 ? 3.640 -7.911 -23.405 1.00 88.75 179 GLY A N 1
ATOM 1339 C CA . GLY A 1 179 ? 2.333 -7.901 -24.063 1.00 88.75 179 GLY A CA 1
ATOM 1340 C C . GLY A 1 179 ? 1.187 -8.406 -23.180 1.00 88.75 179 GLY A C 1
ATOM 1341 O O . GLY A 1 179 ? 1.382 -8.956 -22.093 1.00 88.75 179 GLY A O 1
ATOM 1342 N N . TRP A 1 180 ? -0.043 -8.184 -23.651 1.00 92.50 180 TRP A N 1
ATOM 1343 C CA . TRP A 1 180 ? -1.274 -8.494 -22.915 1.00 92.50 180 TRP A CA 1
ATOM 1344 C C . TRP A 1 180 ? -1.431 -9.990 -22.638 1.00 92.50 180 TRP A C 1
ATOM 1346 O O . TRP A 1 180 ? -1.549 -10.394 -21.482 1.00 92.50 180 TRP A O 1
ATOM 1356 N N . LYS A 1 181 ? -1.360 -10.818 -23.684 1.00 90.38 181 LYS A N 1
ATOM 1357 C CA . LYS A 1 181 ? -1.591 -12.266 -23.594 1.00 90.38 181 LYS A CA 1
ATOM 1358 C C . LYS A 1 181 ? -0.674 -12.942 -22.567 1.00 90.38 181 LYS A C 1
ATOM 1360 O O . LYS A 1 181 ? -1.162 -13.631 -21.677 1.00 90.38 181 LYS A O 1
ATOM 1365 N N . GLU A 1 182 ? 0.626 -12.663 -22.634 1.00 89.06 182 GLU A N 1
ATOM 1366 C CA . GLU A 1 182 ? 1.642 -13.264 -21.754 1.00 89.06 182 GLU A CA 1
ATOM 1367 C C . GLU A 1 182 ? 1.596 -12.756 -20.309 1.00 89.06 182 GLU A C 1
ATOM 1369 O O . GLU A 1 182 ? 2.171 -13.353 -19.397 1.00 89.06 182 GLU A O 1
ATOM 1374 N N . THR A 1 183 ? 0.956 -11.612 -20.071 1.00 87.75 183 THR A N 1
ATOM 1375 C CA . THR A 1 183 ? 0.835 -11.053 -18.720 1.00 87.75 183 THR A CA 1
ATOM 1376 C C . THR A 1 183 ? -0.336 -11.659 -17.975 1.00 87.75 183 THR A C 1
ATOM 1378 O O . THR A 1 183 ? -0.169 -12.111 -16.843 1.00 87.75 183 THR A O 1
ATOM 1381 N N . PHE A 1 184 ? -1.497 -11.740 -18.620 1.00 88.12 184 PHE A N 1
ATOM 1382 C CA . PHE A 1 184 ? -2.714 -12.250 -17.992 1.00 88.12 184 PHE A CA 1
ATOM 1383 C C . PHE A 1 184 ? -2.798 -13.785 -17.966 1.00 88.12 184 PHE A C 1
ATOM 1385 O O . PHE A 1 184 ? -3.598 -14.339 -17.214 1.00 88.12 184 PHE A O 1
ATOM 1392 N N . SER A 1 185 ? -1.954 -14.494 -18.725 1.00 86.50 185 SER A N 1
ATOM 1393 C CA . SER A 1 185 ? -1.872 -15.962 -18.678 1.00 86.50 185 SER A CA 1
ATOM 1394 C C . SER A 1 185 ? -1.189 -16.503 -17.411 1.00 86.50 185 SER A C 1
ATOM 1396 O O . SER A 1 185 ? -1.379 -17.674 -17.068 1.00 86.50 185 SER A O 1
ATOM 1398 N N . LYS A 1 186 ? -0.422 -15.671 -16.689 1.00 84.00 186 LYS A N 1
ATOM 1399 C CA . LYS A 1 186 ? 0.376 -16.091 -15.528 1.00 84.00 186 LYS A CA 1
ATOM 1400 C C . LYS A 1 186 ? -0.489 -16.596 -14.373 1.00 84.00 186 LYS A C 1
ATOM 1402 O O . LYS A 1 186 ? -1.468 -15.970 -13.967 1.00 84.00 186 LYS A O 1
ATOM 1407 N N . SER A 1 187 ? -0.056 -17.696 -13.758 1.00 81.94 187 SER A N 1
ATOM 1408 C CA . SER A 1 187 ? -0.741 -18.300 -12.609 1.00 81.94 187 SER A CA 1
ATOM 1409 C C . SER A 1 187 ? -0.839 -17.368 -11.400 1.00 81.94 187 SER A C 1
ATOM 1411 O O . SER A 1 187 ? -1.833 -17.435 -10.682 1.00 81.94 187 SER A O 1
ATOM 1413 N N . SER A 1 188 ? 0.148 -16.488 -11.175 1.00 79.38 188 SER A N 1
ATOM 1414 C CA . SER A 1 188 ? 0.116 -15.509 -10.073 1.00 79.38 188 SER A CA 1
ATOM 1415 C C . SER A 1 188 ? -1.089 -14.571 -10.175 1.00 79.38 188 SER A C 1
ATOM 1417 O O . SER A 1 188 ? -1.735 -14.294 -9.170 1.00 79.38 188 SER A O 1
ATOM 1419 N N . VAL A 1 189 ? -1.463 -14.168 -11.395 1.00 83.44 189 VAL A N 1
ATOM 1420 C CA . VAL A 1 189 ? -2.612 -13.281 -11.643 1.00 83.44 189 VAL A CA 1
ATOM 1421 C C . VAL A 1 189 ? -3.919 -13.989 -11.304 1.00 83.44 189 VAL A C 1
ATOM 1423 O O . VAL A 1 189 ? -4.768 -13.432 -10.617 1.00 83.44 189 VAL A O 1
ATOM 1426 N N . LYS A 1 190 ? -4.064 -15.252 -11.721 1.00 83.81 190 LYS A N 1
ATOM 1427 C CA . LYS A 1 190 ? -5.241 -16.066 -11.378 1.00 83.81 190 LYS A CA 1
ATOM 1428 C C . LYS A 1 190 ? -5.360 -16.275 -9.866 1.00 83.81 190 LYS A C 1
ATOM 1430 O O . LYS A 1 190 ? -6.440 -16.106 -9.310 1.00 83.81 190 LYS A O 1
ATOM 1435 N N . LYS A 1 191 ? -4.247 -16.599 -9.195 1.00 84.44 191 LYS A N 1
ATOM 1436 C CA . LYS A 1 191 ? -4.205 -16.772 -7.733 1.00 84.44 191 LYS A CA 1
ATOM 1437 C C . LYS A 1 191 ? -4.599 -15.497 -6.992 1.00 84.44 191 LYS A C 1
ATOM 1439 O O . LYS A 1 191 ? -5.346 -15.590 -6.026 1.00 84.44 191 LYS A O 1
ATOM 1444 N N . PHE A 1 192 ? -4.146 -14.331 -7.454 1.00 84.62 192 PHE A N 1
ATOM 1445 C CA . PHE A 1 192 ? -4.527 -13.045 -6.869 1.00 84.62 192 PHE A CA 1
ATOM 1446 C C . PHE A 1 192 ? -6.050 -12.860 -6.846 1.00 84.62 192 PHE A C 1
ATOM 1448 O O . PHE A 1 192 ? -6.606 -12.603 -5.781 1.00 84.62 192 PHE A O 1
ATOM 1455 N N . TRP A 1 193 ? -6.732 -13.066 -7.979 1.00 84.31 193 TRP A N 1
ATOM 1456 C CA . TRP A 1 193 ? -8.191 -12.917 -8.056 1.00 84.31 193 TRP A CA 1
ATOM 1457 C C . TRP A 1 193 ? -8.936 -13.896 -7.145 1.00 84.31 193 TRP A C 1
ATOM 1459 O O . TRP A 1 193 ? -9.907 -13.514 -6.495 1.00 84.31 193 TRP A O 1
ATOM 1469 N N . ILE A 1 194 ? -8.450 -15.136 -7.049 1.00 88.06 194 ILE A N 1
ATOM 1470 C CA . ILE A 1 194 ? -9.014 -16.155 -6.154 1.00 88.06 194 ILE A CA 1
ATOM 1471 C C . ILE A 1 194 ? -8.877 -15.725 -4.689 1.00 88.06 194 ILE A C 1
ATOM 1473 O O . ILE A 1 194 ? -9.861 -15.718 -3.954 1.00 88.06 194 ILE A O 1
ATO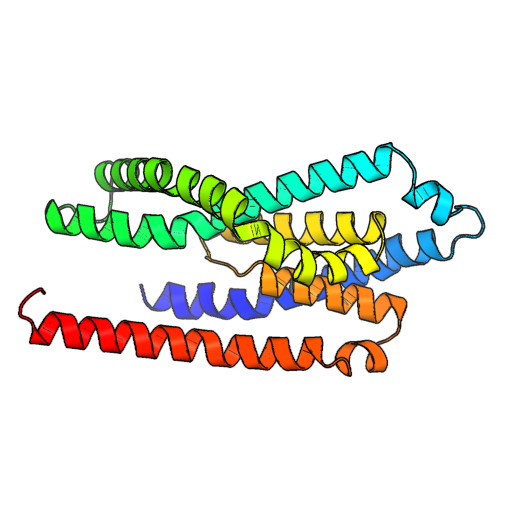M 1477 N N . VAL A 1 195 ? -7.673 -15.338 -4.259 1.00 86.81 195 VAL A N 1
ATOM 1478 C CA . VAL A 1 195 ? -7.422 -14.918 -2.870 1.00 86.81 195 VAL A CA 1
ATOM 1479 C C . VAL A 1 195 ? -8.219 -13.665 -2.528 1.00 86.81 195 VAL A C 1
ATOM 1481 O O . VAL A 1 195 ? -8.774 -13.579 -1.438 1.00 86.81 195 VAL A O 1
ATOM 1484 N N . TRP A 1 196 ? -8.315 -12.717 -3.457 1.00 86.69 196 TRP A N 1
ATOM 1485 C CA . TRP A 1 196 ? -9.061 -11.483 -3.251 1.00 86.69 196 TRP A CA 1
ATOM 1486 C C . TRP A 1 196 ? -10.567 -11.720 -3.058 1.00 86.69 196 TRP A C 1
ATOM 1488 O O . TRP A 1 196 ? -11.183 -11.024 -2.258 1.00 86.69 196 TRP A O 1
ATOM 1498 N N . LEU A 1 197 ? -11.147 -12.724 -3.723 1.00 87.12 197 LEU A N 1
ATOM 1499 C CA . LEU A 1 197 ? -12.546 -13.110 -3.518 1.00 87.12 197 LEU A CA 1
ATOM 1500 C C . LEU A 1 197 ? -12.748 -13.895 -2.211 1.00 87.12 197 LEU A C 1
ATOM 1502 O O . LEU A 1 197 ? -13.718 -13.674 -1.490 1.00 87.12 197 LEU A O 1
ATOM 1506 N N . ILE A 1 198 ? -11.832 -14.815 -1.902 1.00 91.38 198 ILE A N 1
ATOM 1507 C CA . ILE A 1 198 ? -11.970 -15.740 -0.770 1.00 91.38 198 ILE A CA 1
ATOM 1508 C C . ILE A 1 198 ? -11.656 -15.059 0.570 1.00 91.38 198 ILE A C 1
ATOM 1510 O O . ILE A 1 198 ? -12.335 -15.320 1.562 1.00 91.38 198 ILE A O 1
ATOM 1514 N N . ALA A 1 199 ? -10.643 -14.191 0.630 1.00 90.69 199 ALA A N 1
ATOM 1515 C CA . ALA A 1 199 ? -10.173 -13.619 1.892 1.00 90.69 199 ALA A CA 1
ATOM 1516 C C . ALA A 1 199 ? -11.247 -12.798 2.640 1.00 90.69 199 ALA A C 1
ATOM 1518 O O . ALA A 1 199 ? -11.405 -13.030 3.840 1.00 90.69 199 ALA A O 1
ATOM 1519 N N . PRO A 1 200 ? -12.036 -11.914 1.990 1.00 89.56 200 PRO A N 1
ATOM 1520 C CA . PRO A 1 200 ? -13.129 -11.209 2.659 1.00 89.56 200 PRO A CA 1
ATOM 1521 C C . PRO A 1 200 ? -14.218 -12.151 3.184 1.00 89.56 200 PRO A C 1
ATOM 1523 O O . PRO A 1 200 ? -14.729 -11.936 4.279 1.00 89.56 200 PRO A O 1
ATOM 1526 N N . ALA A 1 201 ? -14.542 -13.217 2.443 1.00 92.25 201 ALA A N 1
ATOM 1527 C CA . ALA A 1 201 ? -15.537 -14.200 2.870 1.00 92.25 201 ALA A CA 1
ATOM 1528 C C . ALA A 1 201 ? -15.078 -14.961 4.122 1.00 92.25 201 ALA A C 1
ATOM 1530 O O . ALA A 1 201 ? -15.838 -15.087 5.079 1.00 92.25 201 ALA A O 1
ATOM 1531 N N . ILE A 1 202 ? -13.817 -15.408 4.151 1.00 94.75 202 ILE A N 1
ATOM 1532 C CA . ILE A 1 202 ? -13.236 -16.059 5.335 1.00 94.75 202 ILE A CA 1
ATOM 1533 C C . ILE A 1 202 ? -13.224 -15.096 6.526 1.00 94.75 202 ILE A C 1
ATOM 1535 O O . ILE A 1 202 ? -13.625 -15.485 7.622 1.00 94.75 202 ILE A O 1
ATOM 1539 N N . ALA A 1 203 ? -12.796 -13.847 6.320 1.00 92.75 203 ALA A N 1
ATOM 1540 C CA . ALA A 1 203 ? -12.766 -12.841 7.378 1.00 92.75 203 ALA A CA 1
ATOM 1541 C C . ALA A 1 203 ? -14.165 -12.581 7.961 1.00 92.75 203 ALA A C 1
ATOM 1543 O O . ALA A 1 203 ? -14.317 -12.536 9.181 1.00 92.75 203 ALA A O 1
ATOM 1544 N N . PHE A 1 204 ? -15.188 -12.478 7.106 1.00 93.19 204 PHE A N 1
ATOM 1545 C CA . PHE A 1 204 ? -16.576 -12.308 7.532 1.00 93.19 204 PHE A CA 1
ATOM 1546 C C . PHE A 1 204 ? -17.081 -13.505 8.342 1.00 93.19 204 PHE A C 1
ATOM 1548 O O . PHE A 1 204 ? -17.595 -13.319 9.441 1.00 93.19 204 PHE A O 1
ATOM 1555 N N . ILE A 1 205 ? -16.895 -14.730 7.836 1.00 95.94 205 ILE A N 1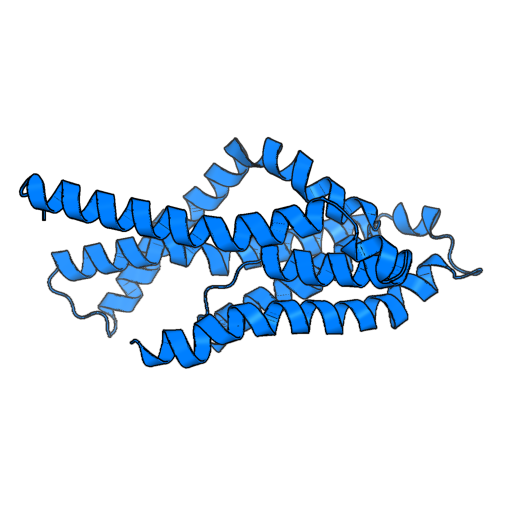
ATOM 1556 C CA . ILE A 1 205 ? -17.344 -15.954 8.517 1.00 95.94 205 ILE A CA 1
ATOM 1557 C C . ILE A 1 205 ? -16.677 -16.081 9.888 1.00 95.94 205 ILE A C 1
ATOM 1559 O O . ILE A 1 205 ? -17.354 -16.359 10.875 1.00 95.94 205 ILE A O 1
ATOM 1563 N N . LEU A 1 206 ? -15.363 -15.851 9.962 1.00 95.81 206 LEU A N 1
ATOM 1564 C CA . LEU A 1 206 ? -14.622 -15.936 11.216 1.00 95.81 206 LEU A CA 1
ATOM 1565 C C . LEU A 1 206 ? -15.081 -14.867 12.212 1.00 95.81 206 LEU A C 1
ATOM 1567 O O . LEU A 1 206 ? -15.312 -15.182 13.376 1.00 95.81 206 LEU A O 1
ATOM 1571 N N . SER A 1 207 ? -15.248 -13.623 11.757 1.00 93.19 207 SER A N 1
ATOM 1572 C CA . SER A 1 207 ? -15.735 -12.533 12.604 1.00 93.19 207 SER A CA 1
ATOM 1573 C C . SER A 1 207 ? -17.143 -12.817 13.127 1.00 93.19 207 SER A C 1
ATOM 1575 O O . SER A 1 207 ? -17.382 -12.658 14.320 1.00 93.19 207 SER A O 1
ATOM 1577 N N . TYR A 1 208 ? -18.052 -13.279 12.268 1.00 94.81 208 TYR A N 1
ATOM 1578 C CA . TYR A 1 208 ? -19.417 -13.630 12.655 1.00 94.81 208 TYR A CA 1
ATOM 1579 C C . TYR A 1 208 ? -19.445 -14.785 13.662 1.00 94.81 208 TYR A C 1
ATOM 1581 O O . TYR A 1 208 ? -20.141 -14.717 14.672 1.00 94.81 208 TYR A O 1
ATOM 1589 N N . PHE A 1 209 ? -18.638 -15.821 13.427 1.00 95.75 209 PHE A N 1
ATOM 1590 C CA . PHE A 1 209 ? -18.508 -16.945 14.348 1.00 95.75 209 PHE A CA 1
ATOM 1591 C C . PHE A 1 209 ? -17.982 -16.516 15.724 1.00 95.75 209 PHE A C 1
ATOM 1593 O O . PHE A 1 209 ? -18.510 -16.969 16.736 1.00 95.75 209 PHE A O 1
ATOM 1600 N N . MET A 1 210 ? -16.980 -15.631 15.773 1.00 93.44 210 MET A N 1
ATOM 1601 C CA . MET A 1 210 ? -16.451 -15.108 17.038 1.00 93.44 210 MET A CA 1
ATOM 1602 C C . MET A 1 210 ? -17.521 -14.339 17.815 1.00 93.44 210 MET A C 1
ATOM 1604 O O . MET A 1 210 ? -17.684 -14.595 18.999 1.00 93.44 210 MET A O 1
ATOM 1608 N N . VAL A 1 211 ? -18.304 -13.483 17.151 1.00 91.81 211 VAL A N 1
ATOM 1609 C CA . VAL A 1 211 ? -19.415 -12.760 17.799 1.00 91.81 211 VAL A CA 1
ATOM 1610 C C . VAL A 1 211 ? -20.435 -13.732 18.395 1.00 91.81 211 VAL A C 1
ATOM 1612 O O . VAL A 1 211 ? -20.791 -13.595 19.560 1.00 91.81 211 VAL A O 1
ATOM 1615 N N . LEU A 1 212 ? -20.853 -14.754 17.638 1.00 93.31 212 LEU A N 1
ATOM 1616 C CA . LEU A 1 212 ? -21.790 -15.770 18.136 1.00 93.31 212 LEU A CA 1
ATOM 1617 C C . LEU A 1 212 ? -21.235 -16.574 19.316 1.00 93.31 212 LEU A C 1
ATOM 1619 O O . LEU A 1 212 ? -21.991 -17.001 20.186 1.00 93.31 212 LEU A O 1
ATOM 1623 N N . LEU A 1 213 ? -19.930 -16.846 19.319 1.00 94.38 213 LEU A N 1
ATOM 1624 C CA . LEU A 1 213 ? -19.285 -17.557 20.415 1.00 94.38 213 LEU A CA 1
ATOM 1625 C C . LEU A 1 213 ? -19.265 -16.701 21.682 1.00 94.38 213 LEU A C 1
ATOM 1627 O O . LEU A 1 213 ? -19.574 -17.210 22.752 1.00 94.38 213 LEU A O 1
ATOM 1631 N N . THR A 1 214 ? -18.912 -15.424 21.557 1.00 91.00 214 THR A N 1
ATOM 1632 C CA . THR A 1 214 ? -18.837 -14.493 22.685 1.00 91.00 214 THR A CA 1
ATOM 1633 C C . THR A 1 214 ? -20.219 -14.215 23.288 1.00 91.00 214 THR A C 1
ATOM 1635 O O . THR A 1 214 ? -20.340 -14.215 24.509 1.00 91.00 214 THR A O 1
ATOM 1638 N N . ASP A 1 215 ? -21.253 -14.090 22.450 1.00 92.50 215 ASP A N 1
ATOM 1639 C CA . ASP A 1 215 ? -22.664 -13.984 22.860 1.00 92.50 215 ASP A CA 1
ATOM 1640 C C . ASP A 1 215 ? -23.120 -15.225 23.647 1.00 92.50 215 ASP A C 1
ATOM 1642 O O . ASP A 1 215 ? -23.635 -15.123 24.752 1.00 92.50 215 ASP A O 1
ATOM 1646 N N . LYS A 1 216 ? -22.813 -16.434 23.154 1.00 93.00 216 LYS A N 1
ATOM 1647 C CA . LYS A 1 216 ? -23.138 -17.689 23.862 1.00 93.00 216 LYS A CA 1
ATOM 1648 C C . LYS A 1 216 ? -22.416 -17.888 25.194 1.00 93.00 216 LYS A C 1
ATOM 1650 O O . LYS A 1 216 ? -22.818 -18.761 25.960 1.00 93.00 216 LYS A O 1
ATOM 1655 N N . LEU A 1 217 ? -21.305 -17.192 25.410 1.00 94.25 217 LEU A N 1
ATOM 1656 C CA . LEU A 1 217 ? -20.516 -17.272 26.637 1.00 94.25 217 LEU A CA 1
ATOM 1657 C C . LEU A 1 217 ? -20.878 -16.159 27.634 1.00 94.25 217 LEU A C 1
ATOM 1659 O O . LEU A 1 217 ? -20.209 -16.071 28.662 1.00 94.25 217 LEU A O 1
ATOM 1663 N N . ASP A 1 218 ? -21.885 -15.327 27.334 1.00 86.69 218 ASP A N 1
ATOM 1664 C CA . ASP A 1 218 ? -22.282 -14.150 28.123 1.00 86.69 218 ASP A CA 1
ATOM 1665 C C . ASP A 1 218 ? -21.102 -13.187 28.393 1.00 86.69 218 ASP A C 1
ATOM 1667 O O . ASP A 1 218 ? -20.971 -12.600 29.467 1.00 86.69 218 ASP A O 1
ATOM 1671 N N . ILE A 1 219 ? -20.185 -13.069 27.422 1.00 81.06 219 ILE A N 1
ATOM 1672 C CA . ILE A 1 219 ? -19.038 -12.142 27.477 1.00 81.06 219 ILE A CA 1
ATOM 1673 C C . ILE A 1 219 ? -19.387 -10.791 26.811 1.00 81.06 219 ILE A C 1
ATOM 1675 O O . ILE A 1 219 ? -18.676 -9.808 27.021 1.00 81.06 219 ILE A O 1
ATOM 1679 N N . LEU A 1 220 ? -20.458 -10.744 26.008 1.00 64.56 220 LEU A N 1
ATOM 1680 C CA . LEU A 1 220 ? -21.013 -9.544 25.364 1.00 64.56 220 LEU A CA 1
ATOM 1681 C C . LEU A 1 220 ? -22.342 -9.134 25.999 1.00 64.56 220 LEU A C 1
ATOM 1683 O O . LEU A 1 220 ? -23.062 -10.038 26.471 1.00 64.56 220 LEU A O 1
#

Radius of gyration: 20.59 Å; chains: 1; bounding box: 49×35×56 Å

Sequence (220 aa):
NTQKVFLEIVPTWFILPVIAFIIMLAVGKAIYNPIRKSRYVDY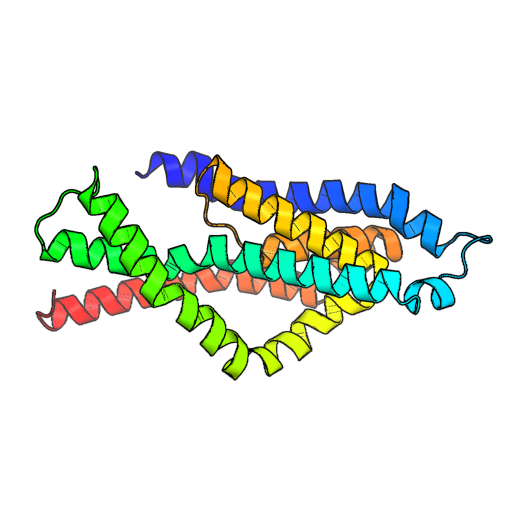DKLSQHPILKFLVIISSMYVAFSIGANNVANASGPIASMVLNELGLEPEGQNFILIMILSTLIIAPNFGIGSSIFGYKILKTTGTEIVAFGPVGATAVSLLTATLLLLASVTKGIPTSLVQLNTGAILALGVTKQGWKETFSKSSVKKFWIVWLIAPAIAFILSYFMVLLTDKLDIL